Protein AF-A0A9E3WQW7-F1 (afdb_monomer)

Mean predicted aligned error: 2.73 Å

Solvent-accessible surface area (backbone atoms only — not comparable to full-atom values): 11765 Å² total; per-residue (Å²): 50,76,73,43,11,54,54,44,30,53,47,50,71,38,62,54,28,59,30,36,43,65,45,45,42,66,61,48,25,71,78,34,45,93,83,36,58,85,59,50,70,66,56,51,43,45,63,74,61,54,81,65,78,72,73,53,62,96,75,42,26,91,84,55,35,54,54,57,32,51,52,51,47,56,50,50,51,31,46,73,73,63,78,39,59,77,90,49,42,58,58,56,45,38,54,47,35,34,76,74,53,73,46,70,59,95,46,52,62,61,35,70,59,57,57,68,43,69,85,69,68,43,74,85,47,55,56,30,52,52,43,2,50,27,48,18,34,40,51,49,52,42,47,33,73,75,73,43,70,56,55,69,31,28,40,73,68,50,55,61,67,60,54,51,49,44,39,70,68,48,59,75,48,68,84,80,53,58,70,68,55,45,40,26,71,65,54,76,40,69,89,52,60,63,43,33,52,50,50,51,46,71,55,46,32,72,74,71,70,106

Foldseek 3Di:
DLVLLVVCLCVPVQVLDLLLCLACLVVVCVVCVVVRVPPDSLNSSLVSQPAAQDLQLVPHHLVCNVLVLVLLLVLLVCVVVVVDDPVCQQVSQQVSSCVRRVDGDPDCCSTVVVDCCVVVVVRPVSVVNVLSLQLNLLLVVLLCVVVPDPSVCSSVVNPPSVVVLCCVLPVVCPPVDDPQVSSCRSRVDGGDCVSSVCVCCVSVCVSPVD

Structure (mmCIF, N/CA/C/O backbone):
data_AF-A0A9E3WQW7-F1
#
_entry.id   AF-A0A9E3WQW7-F1
#
loop_
_atom_site.group_PDB
_atom_site.id
_atom_site.type_symbol
_atom_site.label_atom_id
_atom_site.label_alt_id
_atom_site.label_comp_id
_atom_site.label_asym_id
_atom_site.label_entity_id
_atom_site.label_seq_id
_atom_site.pdbx_PDB_ins_code
_atom_site.Cartn_x
_atom_site.Cartn_y
_atom_site.Cartn_z
_atom_site.occupancy
_atom_site.B_iso_or_equiv
_atom_site.auth_seq_id
_atom_site.auth_comp_id
_atom_site.auth_asym_id
_atom_site.auth_atom_id
_atom_site.pdbx_PDB_model_num
ATOM 1 N N . GLY A 1 1 ? 0.949 -10.514 -2.272 1.00 92.56 1 GLY A N 1
ATOM 2 C CA . GLY A 1 1 ? -0.510 -10.689 -2.274 1.00 92.56 1 GLY A CA 1
ATOM 3 C C . GLY A 1 1 ? -0.998 -10.859 -0.857 1.00 92.56 1 GLY A C 1
ATOM 4 O O . GLY A 1 1 ? -1.013 -9.878 -0.136 1.00 92.56 1 GLY A O 1
ATOM 5 N N . ILE A 1 2 ? -1.310 -12.084 -0.417 1.00 98.25 2 ILE A N 1
ATOM 6 C CA . ILE A 1 2 ? -1.850 -12.326 0.936 1.00 98.25 2 ILE A CA 1
ATOM 7 C C . ILE A 1 2 ? -0.950 -11.764 2.043 1.00 98.25 2 ILE A C 1
ATOM 9 O O . ILE A 1 2 ? -1.446 -11.066 2.915 1.00 98.25 2 ILE A O 1
ATOM 13 N N . HIS A 1 3 ? 0.365 -11.981 1.991 1.00 98.12 3 HIS A N 1
ATOM 14 C CA . HIS A 1 3 ? 1.261 -11.434 3.017 1.00 98.12 3 HIS A CA 1
ATOM 15 C C . HIS A 1 3 ? 1.254 -9.893 3.051 1.00 98.12 3 HIS A C 1
ATOM 17 O O . HIS A 1 3 ? 1.129 -9.301 4.118 1.00 98.12 3 HIS A O 1
ATOM 23 N N . GLU A 1 4 ? 1.316 -9.252 1.882 1.00 97.81 4 GLU A N 1
ATOM 24 C CA . GLU A 1 4 ? 1.226 -7.789 1.752 1.00 97.81 4 GLU A CA 1
ATOM 25 C C . GLU A 1 4 ? -0.138 -7.251 2.213 1.00 97.81 4 GLU A C 1
ATOM 27 O O . GLU A 1 4 ? -0.234 -6.166 2.768 1.00 97.81 4 GLU A O 1
ATOM 32 N N . SER A 1 5 ? -1.216 -8.019 2.043 1.00 98.50 5 SER A N 1
ATOM 33 C CA . SER A 1 5 ? -2.533 -7.590 2.524 1.00 98.50 5 SER A CA 1
ATOM 34 C C . SER A 1 5 ? -2.569 -7.392 4.036 1.00 98.50 5 SER A C 1
ATOM 36 O O . SER A 1 5 ? -3.299 -6.543 4.531 1.00 98.50 5 SER A O 1
ATOM 38 N N . GLN A 1 6 ? -1.758 -8.153 4.776 1.00 98.62 6 GLN A N 1
ATOM 39 C CA . GLN A 1 6 ? -1.688 -8.029 6.225 1.00 98.62 6 GLN A CA 1
ATOM 40 C C . GLN A 1 6 ? -0.903 -6.780 6.623 1.00 98.62 6 GLN A C 1
ATOM 42 O O . GLN A 1 6 ? -1.366 -6.045 7.488 1.00 98.62 6 GLN A O 1
ATOM 47 N N . SER A 1 7 ? 0.232 -6.494 5.971 1.00 97.94 7 SER A N 1
ATOM 48 C CA . SER A 1 7 ? 0.963 -5.245 6.222 1.00 97.94 7 SER A CA 1
ATOM 49 C C . SER A 1 7 ? 0.102 -4.030 5.882 1.00 97.94 7 SER A C 1
ATOM 51 O O . SER A 1 7 ? -0.059 -3.157 6.727 1.00 97.94 7 SER A O 1
ATOM 53 N N . ARG A 1 8 ? -0.540 -4.018 4.709 1.00 97.75 8 ARG A N 1
ATOM 54 C CA . ARG A 1 8 ? -1.390 -2.903 4.261 1.00 97.75 8 ARG A CA 1
ATOM 55 C C . ARG A 1 8 ? -2.648 -2.719 5.094 1.00 97.75 8 ARG A C 1
ATOM 57 O O . ARG A 1 8 ? -3.069 -1.589 5.305 1.00 97.75 8 ARG A O 1
ATOM 64 N N . MET A 1 9 ? -3.223 -3.794 5.626 1.00 98.44 9 MET A N 1
ATOM 65 C CA . MET A 1 9 ? -4.336 -3.681 6.565 1.00 98.44 9 MET A CA 1
ATOM 66 C C . MET A 1 9 ? -3.929 -2.922 7.830 1.00 98.44 9 MET A C 1
ATOM 68 O O . MET A 1 9 ? -4.590 -1.955 8.201 1.00 98.44 9 MET A O 1
ATOM 72 N N . TRP A 1 10 ? -2.833 -3.330 8.473 1.00 98.75 10 TRP A N 1
ATOM 73 C CA . TRP A 1 10 ? -2.383 -2.688 9.709 1.00 98.75 10 TRP A CA 1
ATOM 74 C C . TRP A 1 10 ? -1.808 -1.289 9.478 1.00 98.75 10 TRP A C 1
ATOM 76 O O . TRP A 1 10 ? -2.023 -0.410 10.305 1.00 98.75 10 TRP A O 1
ATOM 86 N N . GLU A 1 11 ? -1.120 -1.064 8.361 1.00 98.44 11 GLU A N 1
ATOM 87 C CA . GLU A 1 11 ? -0.582 0.250 8.005 1.00 98.44 11 GLU A CA 1
ATOM 88 C C . GLU A 1 11 ? -1.706 1.234 7.656 1.00 98.44 11 GLU A C 1
ATOM 90 O O . GLU A 1 11 ? -1.822 2.284 8.279 1.00 98.44 11 GLU A O 1
ATOM 95 N N . ASN A 1 12 ? -2.560 0.887 6.692 1.00 98.31 12 ASN A N 1
ATOM 96 C CA . ASN A 1 12 ? -3.441 1.853 6.037 1.00 98.31 12 ASN A CA 1
ATOM 97 C C . ASN A 1 12 ? -4.856 1.860 6.621 1.00 98.31 12 ASN A C 1
ATOM 99 O O . ASN A 1 12 ? -5.377 2.913 6.990 1.00 98.31 12 ASN A O 1
ATOM 103 N N . LEU A 1 13 ? -5.477 0.682 6.735 1.00 98.50 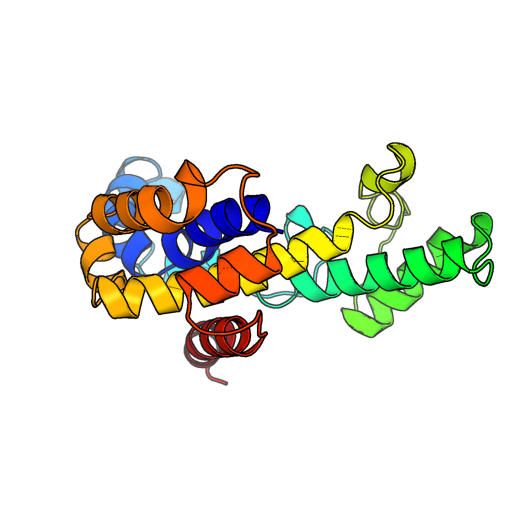13 LEU A N 1
ATOM 104 C CA . LEU A 1 13 ? -6.865 0.560 7.206 1.00 98.50 13 LEU A CA 1
ATOM 105 C C . LEU A 1 13 ? -6.969 0.795 8.718 1.00 98.50 13 LEU A C 1
ATOM 107 O O . LEU A 1 13 ? -7.970 1.324 9.196 1.00 98.50 13 LEU A O 1
ATOM 111 N N . VAL A 1 14 ? -5.916 0.434 9.461 1.00 98.75 14 VAL A N 1
ATOM 112 C CA . VAL A 1 14 ? -5.802 0.677 10.904 1.00 98.75 14 VAL A CA 1
ATOM 113 C C . VAL A 1 14 ? -4.953 1.921 11.178 1.00 98.75 14 VAL A C 1
ATOM 115 O O . VAL A 1 14 ? -5.506 2.935 11.598 1.00 98.75 14 VAL A O 1
ATOM 118 N N . GLY A 1 15 ? -3.642 1.883 10.918 1.00 98.50 15 GLY A N 1
ATOM 119 C CA . GLY A 1 15 ? -2.675 2.904 11.354 1.00 98.50 15 GLY A CA 1
ATOM 120 C C . GLY A 1 15 ? -2.857 4.304 10.756 1.00 98.50 15 GLY A C 1
ATOM 121 O O . GLY A 1 15 ? -2.482 5.295 11.381 1.00 98.50 15 GLY A O 1
ATOM 122 N N . ARG A 1 16 ? -3.480 4.413 9.579 1.00 98.38 16 ARG A N 1
ATOM 123 C CA . ARG A 1 16 ? -3.829 5.699 8.950 1.00 98.38 16 ARG A CA 1
ATOM 124 C C . ARG A 1 16 ? -5.310 6.067 9.093 1.00 98.38 16 ARG A C 1
ATOM 126 O O . ARG A 1 16 ? -5.780 6.979 8.412 1.00 98.38 16 ARG A O 1
ATOM 133 N N . SER A 1 17 ? -6.062 5.373 9.949 1.00 98.56 17 SER A N 1
ATOM 134 C CA . SER A 1 17 ? -7.446 5.740 10.272 1.00 98.56 17 SER A CA 1
ATOM 135 C C . SER A 1 17 ? -7.499 6.846 11.327 1.00 98.56 17 SER A C 1
ATOM 137 O O . SER A 1 17 ? -6.644 6.917 12.211 1.00 98.56 17 SER A O 1
ATOM 139 N N . SER A 1 18 ? -8.539 7.681 11.281 1.00 98.25 18 SER A N 1
ATOM 140 C CA . SER A 1 18 ? -8.775 8.692 12.321 1.00 98.25 18 SER A CA 1
ATOM 141 C C . SER A 1 18 ? -8.939 8.044 13.706 1.00 98.25 18 SER A C 1
ATOM 143 O O . SER A 1 18 ? -8.364 8.514 14.681 1.00 98.25 18 SER A O 1
ATOM 145 N N . ALA A 1 19 ? -9.605 6.884 13.783 1.00 98.56 19 ALA A N 1
ATOM 146 C CA . ALA A 1 19 ? -9.792 6.134 15.026 1.00 98.56 19 ALA A CA 1
ATOM 147 C C . ALA A 1 19 ? -8.475 5.694 15.692 1.00 98.56 19 ALA A C 1
ATOM 149 O O . ALA A 1 19 ? -8.347 5.758 16.912 1.00 98.56 19 ALA A O 1
ATOM 150 N N . PHE A 1 20 ? -7.476 5.280 14.908 1.00 98.81 20 PHE A N 1
ATOM 151 C CA . PHE A 1 20 ? -6.153 4.956 15.446 1.00 98.81 20 PHE A CA 1
ATOM 152 C C . PHE A 1 20 ? -5.497 6.183 16.085 1.00 98.81 20 PHE A C 1
ATOM 154 O O . PHE A 1 20 ? -5.004 6.113 17.213 1.00 98.81 20 PHE A O 1
ATOM 161 N N . TRP A 1 21 ? -5.538 7.326 15.398 1.00 98.50 21 TRP A N 1
ATOM 162 C CA . TRP A 1 21 ? -4.970 8.565 15.920 1.00 98.50 21 TRP A CA 1
ATOM 163 C C . TRP A 1 21 ? -5.777 9.138 17.080 1.00 98.50 21 TRP A C 1
ATOM 165 O O . TRP A 1 21 ? -5.182 9.690 17.993 1.00 98.50 21 TRP A O 1
ATOM 175 N N . GLN A 1 22 ? -7.090 8.925 17.145 1.00 98.50 22 GLN A N 1
ATOM 176 C CA . GLN A 1 22 ? -7.884 9.294 18.316 1.00 98.50 22 GLN A CA 1
ATOM 177 C C . GLN A 1 22 ? -7.354 8.626 19.594 1.00 98.50 22 GLN A C 1
ATOM 179 O O . GLN A 1 22 ? -7.296 9.266 20.644 1.00 98.50 22 GLN A O 1
ATOM 184 N N . PHE A 1 23 ? -6.936 7.360 19.503 1.00 98.56 23 PHE A N 1
ATOM 185 C CA . PHE A 1 23 ? -6.378 6.627 20.635 1.00 98.56 23 PHE A CA 1
ATOM 186 C C . PHE A 1 23 ? -4.908 6.984 20.913 1.00 98.56 23 PHE A C 1
ATOM 188 O O . PHE A 1 23 ? -4.531 7.196 22.065 1.00 98.56 23 PHE A O 1
ATOM 195 N N . PHE A 1 24 ? -4.066 7.064 19.876 1.00 98.50 24 PHE A N 1
ATOM 196 C CA . PHE A 1 24 ? -2.614 7.218 20.045 1.00 98.50 24 PHE A CA 1
ATOM 197 C C . PHE A 1 24 ? -2.105 8.664 20.062 1.00 98.50 24 PHE A C 1
ATOM 199 O O . PHE A 1 24 ? -0.989 8.892 20.536 1.00 98.50 24 PHE A O 1
ATOM 206 N N . LEU A 1 25 ? -2.881 9.648 19.595 1.00 98.12 25 LEU A N 1
ATOM 207 C CA . LEU A 1 25 ? -2.448 11.048 19.551 1.00 98.12 25 LEU A CA 1
ATOM 208 C C . LEU A 1 25 ? -2.033 11.592 20.926 1.00 98.12 25 LEU A C 1
ATOM 210 O O . LEU A 1 25 ? -0.966 12.200 20.981 1.00 98.12 25 LEU A O 1
ATOM 214 N N . PRO A 1 26 ? -2.752 11.339 22.042 1.00 97.56 26 PRO A N 1
ATOM 215 C CA . PRO A 1 26 ? -2.315 11.817 23.355 1.00 97.56 26 PRO A CA 1
ATOM 216 C C . PRO A 1 26 ? -0.913 11.317 23.739 1.00 97.56 26 PRO A C 1
ATOM 218 O O . PRO A 1 26 ? -0.075 12.097 24.187 1.00 97.56 26 PRO A O 1
ATOM 221 N N . ALA A 1 27 ? -0.622 10.035 23.493 1.00 97.69 27 ALA A N 1
ATOM 222 C CA . ALA A 1 27 ? 0.697 9.459 23.756 1.00 97.69 27 ALA A CA 1
ATOM 223 C C . ALA A 1 27 ? 1.765 10.016 22.797 1.00 97.69 27 ALA A C 1
ATOM 225 O O . ALA A 1 27 ? 2.886 10.319 23.207 1.00 97.69 27 ALA A O 1
ATOM 226 N N . ALA A 1 28 ? 1.426 10.206 21.519 1.00 97.44 28 ALA A N 1
ATOM 227 C CA . ALA A 1 28 ? 2.331 10.817 20.549 1.00 97.44 28 ALA A CA 1
ATOM 228 C C . ALA A 1 28 ? 2.674 12.270 20.926 1.00 97.44 28 ALA A C 1
ATOM 230 O O . ALA A 1 28 ? 3.831 12.675 20.825 1.00 97.44 28 ALA A O 1
ATOM 231 N N . GLN A 1 29 ? 1.705 13.042 21.419 1.00 97.38 29 GLN A N 1
ATOM 232 C CA . GLN A 1 29 ? 1.915 14.407 21.906 1.00 97.38 29 GLN A CA 1
ATOM 233 C C . GLN A 1 29 ? 2.816 14.454 23.142 1.00 97.38 29 GLN A C 1
ATOM 235 O O . GLN A 1 29 ? 3.651 15.353 23.240 1.00 97.38 29 GLN A O 1
ATOM 240 N N . GLU A 1 30 ? 2.704 13.481 24.051 1.00 97.25 30 GLU A N 1
ATOM 241 C CA . GLU A 1 30 ? 3.584 13.376 25.220 1.00 97.25 30 GLU A CA 1
ATOM 242 C C . GLU A 1 30 ? 5.051 13.171 24.815 1.00 97.25 30 GLU A C 1
ATOM 244 O O . GLU A 1 30 ? 5.943 13.821 25.364 1.00 97.25 30 GLU A O 1
ATOM 249 N N . HIS A 1 31 ? 5.301 12.316 23.819 1.00 97.50 31 HIS A N 1
ATOM 250 C CA . HIS A 1 31 ? 6.653 11.991 23.360 1.00 97.50 31 HIS A CA 1
ATOM 251 C C . HIS A 1 31 ? 7.239 12.997 22.361 1.00 97.50 31 HIS A C 1
ATOM 253 O O . HIS A 1 31 ? 8.456 13.179 22.318 1.00 97.50 31 HIS A O 1
ATOM 259 N N . PHE A 1 32 ? 6.397 13.668 21.575 1.00 96.88 32 PHE A N 1
ATOM 260 C CA . PHE A 1 32 ? 6.810 14.564 20.493 1.00 96.88 32 PHE A CA 1
ATOM 261 C C . PHE A 1 32 ? 6.226 15.969 20.659 1.00 96.88 32 PHE A C 1
ATOM 263 O O . PHE A 1 32 ? 5.721 16.560 19.707 1.00 96.88 32 PHE A O 1
ATOM 270 N N . GLN A 1 33 ? 6.326 16.532 21.866 1.00 94.94 33 GLN A N 1
ATOM 271 C CA . GLN A 1 33 ? 5.724 17.823 22.230 1.00 94.94 33 GLN A CA 1
ATOM 272 C C . GLN A 1 33 ? 6.047 18.954 21.243 1.00 94.94 33 GLN A C 1
ATOM 274 O O . GLN A 1 33 ? 5.162 19.720 20.875 1.00 94.94 33 GLN A O 1
ATOM 279 N N . THR A 1 34 ? 7.295 19.044 20.770 1.00 95.56 34 THR A N 1
ATOM 280 C CA . THR A 1 34 ? 7.710 20.081 19.810 1.00 95.56 34 THR A CA 1
ATOM 281 C C . THR A 1 34 ? 7.031 19.938 18.449 1.00 95.56 34 THR A C 1
ATOM 283 O O . THR A 1 34 ? 6.734 20.947 17.821 1.00 95.56 34 THR A O 1
ATOM 286 N N . ALA A 1 35 ? 6.796 18.708 17.989 1.00 93.62 35 ALA A N 1
ATOM 287 C CA . ALA A 1 35 ? 6.231 18.447 16.667 1.00 93.62 35 ALA A CA 1
ATOM 288 C C . ALA A 1 35 ? 4.695 18.372 16.683 1.00 93.62 35 ALA A C 1
ATOM 290 O O . ALA A 1 35 ? 4.059 18.822 15.738 1.00 93.62 35 ALA A O 1
ATOM 291 N N . LEU A 1 36 ? 4.101 17.813 17.746 1.00 95.62 36 LEU A N 1
ATOM 292 C CA . LEU A 1 36 ? 2.679 17.453 17.800 1.00 95.62 36 LEU A CA 1
ATOM 293 C C . LEU A 1 36 ? 1.887 18.154 18.910 1.00 95.62 36 LEU A C 1
ATOM 295 O O . LEU A 1 36 ? 0.663 18.059 18.918 1.00 95.62 36 LEU A O 1
ATOM 299 N N . GLY A 1 37 ? 2.534 18.863 19.841 1.00 92.06 37 GLY A N 1
ATOM 300 C CA . GLY A 1 37 ? 1.884 19.375 21.057 1.00 92.06 37 GLY A CA 1
ATOM 301 C C . GLY A 1 37 ? 0.716 20.344 20.823 1.00 92.06 37 GLY A C 1
ATOM 302 O O . GLY A 1 37 ? -0.118 20.505 21.708 1.00 92.06 37 GLY A O 1
ATOM 303 N N . GLY A 1 38 ? 0.641 20.970 19.644 1.00 93.94 38 GLY A N 1
ATOM 304 C CA . GLY A 1 38 ? -0.487 21.810 19.222 1.00 93.94 38 GLY A CA 1
ATOM 305 C C . GLY A 1 38 ? -1.332 21.231 18.084 1.00 93.94 38 GLY A C 1
ATOM 306 O O . GLY A 1 38 ? -2.271 21.894 17.659 1.00 93.94 38 GLY A O 1
ATOM 307 N N . ALA A 1 39 ? -0.998 20.044 17.569 1.00 97.00 39 ALA A N 1
ATOM 308 C CA . ALA A 1 39 ? -1.697 19.443 16.438 1.00 97.00 39 ALA A CA 1
ATOM 309 C C . ALA A 1 39 ? -3.040 18.852 16.886 1.00 97.00 39 ALA A C 1
ATOM 311 O O . ALA A 1 39 ? -3.104 18.112 17.873 1.00 97.00 39 ALA A O 1
ATOM 312 N N . SER A 1 40 ? -4.110 19.171 16.162 1.00 97.69 40 SER A N 1
ATOM 313 C CA . SER A 1 40 ? -5.413 18.537 16.356 1.00 97.69 40 SER A CA 1
ATOM 314 C C . SER A 1 40 ? -5.445 17.130 15.743 1.00 97.69 40 SER A C 1
ATOM 316 O O . SER A 1 40 ? -4.556 16.739 14.983 1.00 97.69 40 SER A O 1
ATOM 318 N N . LEU A 1 41 ? -6.488 16.357 16.063 1.00 97.81 41 LEU A N 1
ATOM 319 C CA . LEU A 1 41 ? -6.716 15.059 15.424 1.00 97.81 41 LEU A CA 1
ATOM 320 C C . LEU A 1 41 ? -6.864 15.199 13.905 1.00 97.81 41 LEU A C 1
ATOM 322 O O . LEU A 1 41 ? -6.298 14.391 13.173 1.00 97.81 41 LEU A O 1
ATOM 326 N N . ASP A 1 42 ? -7.572 16.230 13.446 1.00 97.62 42 ASP A N 1
ATOM 327 C CA . ASP A 1 42 ? -7.798 16.474 12.022 1.00 97.62 42 ASP A CA 1
ATOM 328 C C . ASP A 1 42 ? -6.492 16.841 11.305 1.00 97.62 42 ASP A C 1
ATOM 330 O O . ASP A 1 42 ? -6.238 16.322 10.220 1.00 97.62 42 ASP A O 1
ATOM 334 N N . ASP A 1 43 ? -5.619 17.643 11.934 1.00 97.38 43 ASP A N 1
ATOM 335 C CA . ASP A 1 43 ? -4.304 17.992 11.371 1.00 97.38 43 ASP A CA 1
ATOM 336 C C . ASP A 1 43 ? -3.449 16.741 11.144 1.00 97.38 43 ASP A C 1
ATOM 338 O O . ASP A 1 43 ? -2.871 16.549 10.073 1.00 97.38 43 ASP A O 1
ATOM 342 N N . VAL A 1 44 ? -3.378 15.865 12.151 1.00 97.88 44 VAL A N 1
ATOM 343 C CA . VAL A 1 44 ? -2.589 14.631 12.066 1.00 97.88 44 VAL A CA 1
ATOM 344 C C . VAL A 1 44 ? -3.221 13.655 11.081 1.00 97.88 44 VAL A C 1
ATOM 346 O O . VAL A 1 44 ? -2.511 13.079 10.258 1.00 97.88 44 VAL A O 1
ATOM 349 N N . TYR A 1 45 ? -4.544 13.488 11.127 1.00 98.00 45 TYR A N 1
ATOM 350 C CA . TYR A 1 45 ? -5.265 12.603 10.219 1.00 98.00 45 TYR A CA 1
ATOM 351 C C . TYR A 1 45 ? -5.114 13.032 8.757 1.00 98.00 45 TYR A C 1
ATOM 353 O O . TYR A 1 45 ? -4.919 12.168 7.903 1.00 98.00 45 TYR A O 1
ATOM 361 N N . PHE A 1 46 ? -5.149 14.335 8.467 1.00 97.81 46 PHE A N 1
ATOM 362 C CA . PHE A 1 46 ? -4.866 14.848 7.131 1.00 97.81 46 PHE A CA 1
ATOM 363 C C . PHE A 1 46 ? -3.407 14.594 6.745 1.00 97.81 46 PHE A C 1
ATOM 365 O O . PHE A 1 46 ? -3.149 13.991 5.709 1.00 97.81 46 PHE A O 1
ATOM 372 N N . ALA A 1 47 ? -2.448 14.964 7.600 1.00 97.06 47 ALA A N 1
ATOM 373 C CA . ALA A 1 47 ? -1.022 14.863 7.289 1.00 97.06 47 ALA A CA 1
ATOM 374 C C . ALA A 1 47 ? -0.553 13.429 6.979 1.00 97.06 47 ALA A C 1
ATOM 376 O O . ALA A 1 47 ? 0.262 13.224 6.083 1.00 97.06 47 ALA A O 1
ATOM 377 N N . VAL A 1 48 ? -1.069 12.414 7.683 1.00 97.31 48 VAL A N 1
ATOM 378 C CA . VAL A 1 48 ? -0.703 11.002 7.426 1.00 97.31 48 VAL A CA 1
ATOM 379 C C . VAL A 1 48 ? -1.390 10.401 6.193 1.00 97.31 48 VAL A C 1
ATOM 381 O O . VAL A 1 48 ? -1.070 9.276 5.790 1.00 97.31 48 VAL A O 1
ATOM 384 N N . ASN A 1 49 ? -2.339 11.135 5.613 1.00 98.19 49 ASN A N 1
ATOM 385 C CA . ASN A 1 49 ? -3.135 10.755 4.451 1.00 98.19 49 ASN A CA 1
ATOM 386 C C . ASN A 1 49 ? -2.994 11.747 3.297 1.00 98.19 49 ASN A C 1
ATOM 388 O O . ASN A 1 49 ? -3.854 11.767 2.418 1.00 98.19 49 ASN A O 1
ATOM 392 N N . ASP A 1 50 ? -1.924 12.544 3.306 1.00 97.56 50 ASP A N 1
ATOM 393 C CA . ASP A 1 50 ? -1.642 13.459 2.216 1.00 97.56 50 ASP A CA 1
ATOM 394 C C . ASP A 1 50 ? -1.403 12.692 0.906 1.00 97.56 50 ASP A C 1
ATOM 396 O O . ASP A 1 50 ? -0.792 11.619 0.894 1.00 97.56 50 ASP A O 1
ATOM 400 N N . VAL A 1 51 ? -1.915 13.241 -0.191 1.00 97.81 51 VAL A N 1
ATOM 401 C CA . VAL A 1 51 ? -1.928 12.653 -1.527 1.00 97.81 51 VAL A CA 1
ATOM 402 C C . VAL A 1 51 ? -1.225 13.604 -2.473 1.00 97.81 51 VAL A C 1
ATOM 404 O O . VAL A 1 51 ? -1.702 14.706 -2.751 1.00 97.81 51 VAL A O 1
ATOM 407 N N . GLN A 1 52 ? -0.112 13.140 -3.027 1.00 97.19 52 GLN A N 1
ATOM 408 C CA . GLN A 1 52 ? 0.658 13.896 -3.997 1.00 97.19 52 GLN A CA 1
ATOM 409 C C . GLN A 1 52 ? 1.377 12.932 -4.944 1.00 97.19 52 GLN A C 1
ATOM 411 O O . GLN A 1 52 ? 2.068 12.019 -4.484 1.00 97.19 52 GLN A O 1
ATOM 416 N N . PRO A 1 53 ? 1.325 13.164 -6.269 1.00 97.62 53 PRO A N 1
ATOM 417 C CA . PRO A 1 53 ? 2.191 12.446 -7.189 1.00 97.62 53 PRO A CA 1
ATOM 418 C C . PRO A 1 53 ? 3.664 12.591 -6.787 1.00 97.62 53 PRO A C 1
ATOM 420 O O . PRO A 1 53 ? 4.175 13.696 -6.576 1.00 97.62 53 PRO A O 1
ATOM 423 N N . SER A 1 54 ? 4.349 11.459 -6.671 1.00 97.69 54 SER A N 1
ATOM 424 C CA . SER A 1 54 ? 5.734 11.386 -6.210 1.00 97.69 54 SER A CA 1
ATOM 425 C C . SER A 1 54 ? 6.538 10.389 -7.046 1.00 97.69 54 SER A C 1
ATOM 427 O O . SER A 1 54 ? 5.999 9.661 -7.879 1.00 97.69 54 SER A O 1
ATOM 429 N N . LEU A 1 55 ? 7.863 10.386 -6.882 1.00 97.56 55 LEU A N 1
ATOM 430 C CA . LEU A 1 55 ? 8.751 9.485 -7.628 1.00 97.56 55 LEU A CA 1
ATOM 431 C C . LEU A 1 55 ? 8.905 8.129 -6.929 1.00 97.56 55 LEU A C 1
ATOM 433 O O . LEU A 1 55 ? 8.932 7.080 -7.592 1.00 97.56 55 LEU A O 1
ATOM 437 N N . ILE A 1 56 ? 8.996 8.155 -5.597 1.00 97.31 56 ILE A N 1
ATOM 438 C CA . ILE A 1 56 ? 9.443 7.031 -4.778 1.00 97.31 56 ILE A CA 1
ATOM 439 C C . ILE A 1 56 ? 8.260 6.161 -4.357 1.00 97.31 56 ILE A C 1
ATOM 441 O O . ILE A 1 56 ? 7.468 6.515 -3.491 1.00 97.31 56 ILE A O 1
ATOM 445 N N . ARG A 1 57 ? 8.164 4.966 -4.943 1.00 97.62 57 ARG A N 1
ATOM 446 C CA . ARG A 1 57 ? 7.050 4.030 -4.732 1.00 97.62 57 ARG A CA 1
ATOM 447 C C . ARG A 1 57 ? 6.857 3.660 -3.263 1.00 97.62 57 ARG A C 1
ATOM 449 O O . ARG A 1 57 ? 5.726 3.493 -2.827 1.00 97.62 57 ARG A O 1
ATOM 456 N N . VAL A 1 58 ? 7.942 3.451 -2.516 1.00 94.12 58 VAL A N 1
ATOM 457 C CA . VAL A 1 58 ? 7.857 3.041 -1.101 1.00 94.12 58 VAL A CA 1
ATOM 458 C C . VAL A 1 58 ? 7.356 4.161 -0.184 1.00 94.12 58 VAL A C 1
ATOM 460 O O . VAL A 1 58 ? 6.916 3.864 0.921 1.00 94.12 58 VAL A O 1
ATOM 463 N N . GLU A 1 59 ? 7.373 5.405 -0.662 1.00 93.38 59 GLU A N 1
ATOM 464 C CA . GLU A 1 59 ? 6.908 6.606 0.043 1.00 93.38 59 GLU A CA 1
ATOM 465 C C . GLU A 1 59 ? 5.559 7.117 -0.493 1.00 93.38 59 GLU A C 1
ATOM 467 O O . GLU A 1 59 ? 4.987 8.040 0.079 1.00 93.38 59 GLU A O 1
ATOM 472 N N . ALA A 1 60 ? 5.042 6.523 -1.575 1.00 96.56 60 ALA A N 1
ATOM 473 C CA . ALA A 1 60 ? 3.813 6.958 -2.224 1.00 96.56 60 ALA A CA 1
ATOM 474 C C . ALA A 1 60 ? 2.571 6.758 -1.339 1.00 96.56 60 ALA A C 1
ATOM 476 O O . ALA A 1 60 ? 2.471 5.796 -0.569 1.00 96.56 60 ALA A O 1
ATOM 477 N N . ASP A 1 61 ? 1.602 7.657 -1.501 1.00 97.75 61 ASP A N 1
ATOM 478 C CA . ASP A 1 61 ? 0.328 7.649 -0.788 1.00 97.75 61 ASP A CA 1
ATOM 479 C C . ASP A 1 61 ? -0.629 6.543 -1.274 1.00 97.75 61 ASP A C 1
ATOM 481 O O . ASP A 1 61 ? -0.433 5.921 -2.321 1.00 97.75 61 ASP A O 1
ATOM 485 N N . GLU A 1 62 ? -1.705 6.292 -0.519 1.00 96.94 62 GLU A N 1
ATOM 486 C CA . GLU A 1 62 ? -2.667 5.223 -0.827 1.00 96.94 62 GLU A CA 1
ATOM 487 C C . GLU A 1 62 ? -3.353 5.365 -2.199 1.00 96.94 62 GLU A C 1
ATOM 489 O O . GLU A 1 62 ? -3.727 4.348 -2.795 1.00 96.94 62 GLU A O 1
ATOM 494 N N . ALA A 1 63 ? -3.521 6.589 -2.708 1.00 96.56 63 ALA A N 1
ATOM 495 C CA . ALA A 1 63 ? -4.199 6.847 -3.974 1.00 96.56 63 ALA A CA 1
ATOM 496 C C . ALA A 1 63 ? -3.265 6.635 -5.173 1.00 96.56 63 ALA A C 1
ATOM 498 O O . ALA A 1 63 ? -3.677 6.056 -6.183 1.00 96.56 63 ALA A O 1
ATOM 499 N N . THR A 1 64 ? -2.005 7.060 -5.064 1.00 97.94 64 THR A N 1
ATOM 500 C CA . THR A 1 64 ? -1.036 7.010 -6.169 1.00 97.94 64 THR A CA 1
ATOM 501 C C . THR A 1 64 ? -0.222 5.716 -6.201 1.00 97.94 64 THR A C 1
ATOM 503 O O . THR A 1 64 ? 0.209 5.297 -7.278 1.00 97.94 64 THR 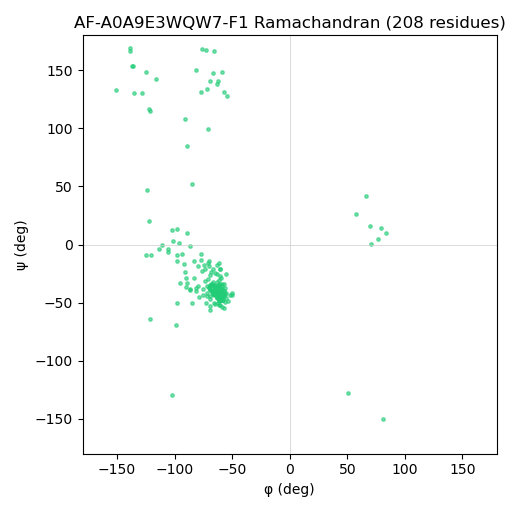A O 1
ATOM 506 N N . TYR A 1 65 ? -0.075 5.003 -5.075 1.00 98.31 65 TYR A N 1
ATOM 507 C CA . TYR A 1 65 ? 0.782 3.814 -4.948 1.00 98.31 65 TYR A CA 1
ATOM 508 C C . TYR A 1 65 ? 0.562 2.756 -6.041 1.00 98.31 65 TYR A C 1
ATOM 510 O O . TYR A 1 65 ? 1.516 2.205 -6.596 1.00 98.31 65 TYR A O 1
ATOM 518 N N . ASN A 1 66 ? -0.694 2.455 -6.388 1.00 97.75 66 ASN A N 1
ATOM 519 C CA . ASN A 1 66 ? -0.992 1.422 -7.386 1.00 97.75 66 ASN A CA 1
ATOM 520 C C . ASN A 1 66 ? -0.556 1.823 -8.808 1.00 97.75 66 ASN A C 1
ATOM 522 O O . ASN A 1 66 ? -0.257 0.938 -9.609 1.00 97.75 66 ASN A O 1
ATOM 526 N N . LEU A 1 67 ? -0.429 3.120 -9.112 1.00 98.25 67 LEU A N 1
ATOM 527 C CA . LEU A 1 67 ? 0.101 3.596 -10.395 1.00 98.25 67 LEU A CA 1
ATOM 528 C C . LEU A 1 67 ? 1.583 3.233 -10.543 1.00 98.25 67 LEU A C 1
ATOM 530 O O . LEU A 1 67 ? 1.994 2.736 -11.589 1.00 98.25 67 LEU A O 1
ATOM 534 N N . HIS A 1 68 ? 2.371 3.354 -9.471 1.00 98.56 68 HIS A N 1
ATOM 535 C CA . HIS A 1 68 ? 3.772 2.919 -9.469 1.00 98.56 68 HIS A CA 1
ATOM 536 C C . HIS A 1 68 ? 3.927 1.425 -9.787 1.00 98.56 68 HIS A C 1
ATOM 538 O O . HIS A 1 68 ? 4.906 1.023 -10.424 1.00 98.56 68 HIS A O 1
ATOM 544 N N . ILE A 1 69 ? 2.978 0.601 -9.329 1.00 98.50 69 ILE A N 1
ATOM 545 C CA . ILE A 1 69 ? 2.953 -0.840 -9.600 1.00 98.50 69 ILE A CA 1
ATOM 546 C C . ILE A 1 69 ? 2.581 -1.120 -11.053 1.00 98.50 69 ILE A C 1
ATOM 548 O O . ILE A 1 69 ? 3.254 -1.930 -11.690 1.00 98.50 69 ILE A O 1
ATOM 552 N N . ILE A 1 70 ? 1.563 -0.437 -11.585 1.00 98.31 70 ILE A N 1
ATOM 553 C CA . ILE A 1 70 ? 1.133 -0.579 -12.983 1.00 98.31 70 ILE A CA 1
ATOM 554 C C . ILE A 1 70 ? 2.281 -0.242 -13.935 1.00 98.31 70 ILE A C 1
ATOM 556 O O . ILE A 1 70 ? 2.587 -1.046 -14.812 1.00 98.31 70 ILE A O 1
ATOM 560 N N . ILE A 1 71 ? 2.987 0.870 -13.705 1.00 98.62 71 ILE A N 1
ATOM 561 C CA . ILE A 1 71 ? 4.139 1.276 -14.526 1.00 98.62 71 ILE A CA 1
ATOM 562 C C . ILE A 1 71 ? 5.175 0.148 -14.614 1.00 98.62 71 ILE A C 1
ATOM 564 O O . ILE A 1 71 ? 5.624 -0.210 -15.702 1.00 98.62 71 ILE A O 1
ATOM 568 N N . ARG A 1 72 ? 5.539 -0.442 -13.470 1.00 98.75 72 ARG A N 1
ATOM 569 C CA . ARG A 1 72 ? 6.528 -1.528 -13.412 1.00 98.75 72 ARG A CA 1
ATOM 570 C C . ARG A 1 72 ? 6.015 -2.790 -14.088 1.00 98.75 72 ARG A C 1
ATOM 572 O O . ARG A 1 72 ? 6.764 -3.410 -14.830 1.00 98.75 72 ARG A O 1
ATOM 579 N N . PHE A 1 73 ? 4.755 -3.149 -13.862 1.00 98.44 73 PHE A N 1
ATOM 580 C CA . PHE A 1 73 ? 4.143 -4.318 -14.486 1.00 98.44 73 PHE A CA 1
ATOM 581 C C . PHE A 1 73 ? 4.137 -4.211 -16.016 1.00 98.44 73 PHE A C 1
ATOM 583 O O . PHE A 1 73 ? 4.549 -5.147 -16.694 1.00 98.44 73 PHE A O 1
ATOM 590 N N . GLU A 1 74 ? 3.754 -3.060 -16.566 1.00 98.50 74 GLU A N 1
ATOM 591 C CA . GLU A 1 74 ? 3.760 -2.839 -18.015 1.00 98.50 74 GLU A CA 1
ATOM 592 C C . GLU A 1 74 ? 5.177 -2.879 -18.603 1.00 98.50 74 GLU A C 1
ATOM 594 O O . GLU A 1 74 ? 5.383 -3.427 -19.686 1.00 98.50 74 GLU A O 1
ATOM 599 N N . LEU A 1 75 ? 6.168 -2.326 -17.892 1.00 98.56 75 LEU A N 1
ATOM 600 C CA . LEU A 1 75 ? 7.574 -2.414 -18.300 1.00 98.56 75 LEU A CA 1
ATOM 601 C C . LEU A 1 75 ? 8.087 -3.858 -18.252 1.00 98.56 75 LEU A C 1
ATOM 603 O O . LEU A 1 75 ? 8.761 -4.287 -19.183 1.00 98.56 75 LEU A O 1
ATOM 607 N N . GLU A 1 76 ? 7.738 -4.630 -17.219 1.00 98.56 76 GLU A N 1
ATOM 608 C CA . GLU A 1 76 ? 8.070 -6.057 -17.144 1.00 98.56 76 GLU A CA 1
ATOM 609 C C . GLU A 1 76 ? 7.478 -6.835 -18.319 1.00 98.56 76 GLU A C 1
ATOM 611 O O . GLU A 1 76 ? 8.182 -7.636 -18.934 1.00 98.56 76 GLU A O 1
ATOM 616 N N . GLN A 1 77 ? 6.212 -6.582 -18.667 1.00 98.44 77 GLN A N 1
ATOM 617 C CA . GLN A 1 77 ? 5.574 -7.224 -19.816 1.00 98.44 77 GLN A CA 1
ATOM 618 C C . GLN A 1 77 ? 6.313 -6.909 -21.120 1.00 98.44 77 GLN A C 1
ATOM 620 O O . GLN A 1 77 ? 6.606 -7.834 -21.876 1.00 98.44 77 GLN A O 1
ATOM 625 N N . ALA A 1 78 ? 6.666 -5.643 -21.358 1.00 98.38 78 ALA A N 1
ATOM 626 C CA . ALA A 1 78 ? 7.387 -5.234 -22.563 1.00 98.38 78 ALA A CA 1
ATOM 627 C C . ALA A 1 78 ? 8.804 -5.834 -22.636 1.00 98.38 78 ALA A C 1
ATOM 629 O O . ALA A 1 78 ? 9.229 -6.296 -23.695 1.00 98.38 78 ALA A O 1
ATOM 630 N N . LEU A 1 79 ? 9.523 -5.887 -21.507 1.00 98.12 79 LEU A N 1
ATOM 631 C CA . LEU A 1 79 ? 10.845 -6.521 -21.422 1.00 98.12 79 LEU A CA 1
ATOM 632 C C . LEU A 1 79 ? 10.770 -8.025 -21.722 1.00 98.12 79 LEU A C 1
ATOM 634 O O . LEU A 1 79 ? 11.584 -8.545 -22.481 1.00 98.12 79 LEU A O 1
ATOM 638 N N . ILE A 1 80 ? 9.791 -8.728 -21.144 1.00 97.69 80 ILE A N 1
ATOM 639 C CA . ILE A 1 80 ? 9.622 -10.180 -21.312 1.00 97.69 80 ILE A CA 1
ATOM 640 C C . ILE A 1 80 ? 9.155 -10.529 -22.730 1.00 97.69 80 ILE A C 1
ATOM 642 O O . ILE A 1 80 ? 9.597 -11.534 -23.287 1.00 97.69 80 ILE A O 1
ATOM 646 N N . ALA A 1 81 ? 8.280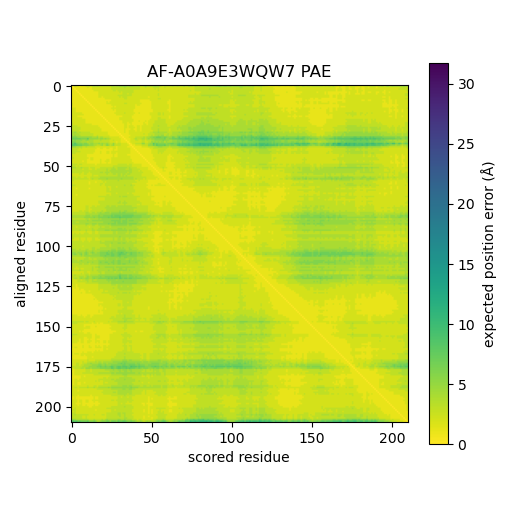 -9.711 -23.320 1.00 98.00 81 ALA A N 1
ATOM 647 C CA . ALA A 1 81 ? 7.810 -9.889 -24.692 1.00 98.00 81 ALA A CA 1
ATOM 648 C C . ALA A 1 81 ? 8.901 -9.607 -25.743 1.00 98.00 81 ALA A C 1
ATOM 650 O O . ALA A 1 81 ? 8.791 -10.069 -26.876 1.00 98.00 81 ALA A O 1
ATOM 651 N N . GLY A 1 82 ? 9.967 -8.891 -25.364 1.00 97.69 82 GLY A N 1
ATOM 652 C CA . GLY A 1 82 ? 11.020 -8.442 -26.276 1.00 97.69 82 GLY A CA 1
ATOM 653 C C . GLY A 1 82 ? 10.682 -7.147 -27.022 1.00 97.69 82 GLY A C 1
ATOM 654 O O . GLY A 1 82 ? 11.422 -6.763 -27.924 1.00 97.69 82 GLY A O 1
ATOM 655 N N . ASP A 1 83 ? 9.601 -6.469 -26.630 1.00 98.25 83 ASP A N 1
ATOM 656 C CA . ASP A 1 83 ? 9.144 -5.206 -27.221 1.00 98.25 83 ASP A CA 1
ATOM 657 C C . ASP A 1 83 ? 9.943 -3.994 -26.708 1.00 98.25 83 ASP A C 1
ATOM 659 O O . ASP A 1 83 ? 9.937 -2.935 -27.335 1.00 98.25 83 ASP A O 1
ATOM 663 N N . LEU A 1 84 ? 10.644 -4.139 -25.575 1.00 98.44 84 LEU A N 1
ATOM 664 C CA . LEU A 1 84 ? 11.492 -3.105 -24.981 1.00 98.44 84 LEU A CA 1
ATOM 665 C C . LEU A 1 84 ? 12.943 -3.596 -24.841 1.00 98.44 84 LEU A C 1
ATOM 667 O O . LEU A 1 84 ? 13.211 -4.492 -24.034 1.00 98.44 84 LEU A O 1
ATOM 671 N N . PRO A 1 85 ? 13.911 -2.998 -25.559 1.00 98.31 85 PRO A N 1
ATOM 672 C CA . PRO A 1 85 ? 15.325 -3.224 -25.292 1.00 98.31 85 PRO A CA 1
ATOM 673 C C . PRO A 1 85 ? 15.706 -2.737 -23.889 1.00 98.31 85 PRO A C 1
ATOM 675 O O . PRO A 1 85 ? 15.334 -1.643 -23.473 1.00 98.31 85 PRO A O 1
ATOM 678 N N . VAL A 1 86 ? 16.522 -3.511 -23.166 1.00 97.62 86 VAL A N 1
ATOM 67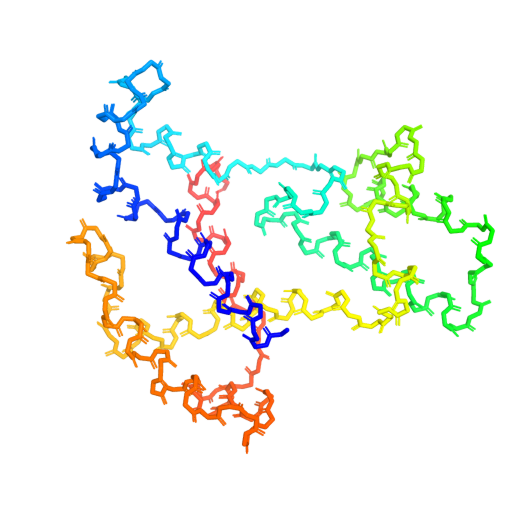9 C CA . VAL A 1 86 ? 16.965 -3.156 -21.799 1.00 97.62 86 VAL A CA 1
ATOM 680 C C . VAL A 1 86 ? 17.663 -1.790 -21.751 1.00 97.62 86 VAL A C 1
ATOM 682 O O . VAL A 1 86 ? 17.514 -1.060 -20.776 1.00 97.62 86 VAL A O 1
ATOM 685 N N . ALA A 1 87 ? 18.396 -1.425 -22.807 1.00 98.12 87 ALA A N 1
ATOM 686 C CA . ALA A 1 87 ? 19.074 -0.132 -22.906 1.00 98.12 87 ALA A CA 1
ATOM 687 C C . ALA A 1 87 ? 18.104 1.066 -22.920 1.00 98.12 87 ALA A C 1
ATOM 689 O O . ALA A 1 87 ? 18.483 2.151 -22.485 1.00 98.12 87 ALA A O 1
ATOM 690 N N . ASP A 1 88 ? 16.859 0.856 -23.356 1.00 98.50 88 ASP A N 1
ATOM 691 C CA . ASP A 1 88 ? 15.843 1.904 -23.493 1.00 98.50 88 ASP A CA 1
ATOM 692 C C . ASP A 1 88 ? 14.948 2.023 -22.247 1.00 98.50 88 ASP A C 1
ATOM 694 O O . ASP A 1 88 ? 14.174 2.974 -22.112 1.00 98.50 88 ASP A O 1
ATOM 698 N N . LEU A 1 89 ? 15.081 1.094 -21.292 1.00 98.50 89 LEU A N 1
ATOM 699 C CA . LEU A 1 89 ? 14.296 1.053 -20.057 1.00 98.50 89 LEU A CA 1
ATOM 700 C C . LEU A 1 89 ? 14.301 2.378 -19.268 1.00 98.50 89 LEU A C 1
ATOM 702 O O . LEU A 1 89 ? 13.222 2.791 -18.838 1.00 98.50 89 LEU A O 1
ATOM 706 N N . PRO A 1 90 ? 15.431 3.097 -19.090 1.00 98.38 90 PRO A N 1
ATOM 707 C CA . PRO A 1 90 ? 15.411 4.385 -18.394 1.00 98.38 90 PRO A CA 1
ATOM 708 C C . PRO A 1 90 ? 14.552 5.450 -19.093 1.00 98.38 90 PRO A C 1
ATOM 710 O O . PRO A 1 90 ? 13.916 6.267 -18.427 1.00 98.38 90 PRO A O 1
ATOM 713 N N . GLY A 1 91 ? 14.516 5.444 -20.430 1.00 98.44 91 GLY A N 1
ATOM 714 C CA . GLY A 1 91 ? 13.670 6.341 -21.221 1.00 98.44 91 GLY A CA 1
ATOM 715 C C . GLY A 1 91 ? 12.192 5.993 -21.072 1.00 98.44 91 GLY A C 1
ATOM 716 O O . GLY A 1 91 ? 11.407 6.833 -20.636 1.00 98.44 91 GLY A O 1
ATOM 717 N N . ALA A 1 92 ? 11.844 4.727 -21.316 1.00 98.50 92 ALA A N 1
ATOM 718 C CA . ALA A 1 92 ? 10.475 4.226 -21.187 1.00 98.50 92 ALA A CA 1
ATOM 719 C C . ALA A 1 92 ? 9.907 4.410 -19.767 1.00 98.50 92 ALA A C 1
ATOM 721 O O . ALA A 1 92 ? 8.718 4.680 -19.591 1.00 98.50 92 ALA A O 1
ATOM 722 N N . TRP A 1 93 ? 10.755 4.300 -18.739 1.00 98.62 93 TRP A N 1
ATOM 723 C CA . TRP A 1 93 ? 10.381 4.592 -17.356 1.00 98.62 93 TRP A CA 1
ATOM 724 C C . TRP A 1 93 ? 9.929 6.041 -17.176 1.00 98.62 93 TRP A C 1
ATOM 726 O O . TRP A 1 93 ? 8.854 6.277 -16.623 1.00 98.62 93 TRP A O 1
ATOM 736 N N . ARG A 1 94 ? 10.739 7.006 -17.637 1.00 98.56 94 ARG A N 1
ATOM 737 C CA . ARG A 1 94 ? 10.424 8.439 -17.527 1.00 98.56 94 ARG A CA 1
ATOM 738 C C . ARG A 1 94 ? 9.127 8.777 -18.249 1.00 98.56 94 ARG A C 1
ATOM 740 O O . ARG A 1 94 ? 8.275 9.422 -17.652 1.00 98.56 94 ARG A O 1
ATOM 747 N N . GLU A 1 95 ? 8.951 8.274 -19.469 1.00 98.38 95 GLU A N 1
ATOM 748 C CA . GLU A 1 95 ? 7.727 8.478 -20.255 1.00 98.38 95 GLU A CA 1
ATOM 749 C C . GLU A 1 95 ? 6.484 7.949 -19.526 1.00 98.38 95 GLU A C 1
ATOM 751 O O . GLU A 1 95 ? 5.465 8.635 -19.442 1.00 98.38 95 GLU A O 1
ATOM 756 N N . LYS A 1 96 ? 6.559 6.748 -18.936 1.00 98.25 96 LYS A N 1
ATOM 757 C CA . LYS A 1 96 ? 5.433 6.179 -18.182 1.00 98.25 96 LYS A CA 1
ATOM 758 C C . LYS A 1 96 ? 5.126 6.936 -16.894 1.00 98.25 96 LYS A C 1
ATOM 760 O O . LYS A 1 96 ? 3.949 7.098 -16.565 1.00 98.25 96 LYS A O 1
ATOM 765 N N . TYR A 1 97 ? 6.148 7.380 -16.163 1.00 98.50 97 TYR A N 1
ATOM 766 C CA . TYR A 1 97 ? 5.966 8.190 -14.956 1.00 98.50 97 TYR A CA 1
ATOM 767 C C . TYR A 1 97 ? 5.361 9.560 -15.279 1.00 98.50 97 TYR A C 1
ATOM 769 O O . TYR A 1 97 ? 4.424 9.979 -14.601 1.00 98.50 97 TYR A O 1
ATOM 777 N N . GLU A 1 98 ? 5.805 10.209 -16.356 1.00 98.44 98 GLU A N 1
ATOM 778 C CA . GLU A 1 98 ? 5.212 11.463 -16.824 1.00 98.44 98 GLU A CA 1
ATOM 779 C C . GLU A 1 98 ? 3.742 11.266 -17.207 1.00 98.44 98 GLU A C 1
ATOM 781 O O . GLU A 1 98 ? 2.874 11.996 -16.736 1.00 98.44 98 GLU A O 1
ATOM 786 N N . ALA A 1 99 ? 3.438 10.231 -17.993 1.00 98.06 99 ALA A N 1
ATOM 787 C CA . ALA A 1 99 ? 2.080 9.964 -18.459 1.00 98.06 99 ALA A CA 1
ATOM 788 C C . ALA A 1 99 ? 1.109 9.559 -17.336 1.00 98.06 99 ALA A C 1
ATOM 790 O O . ALA A 1 99 ? -0.074 9.890 -17.400 1.00 98.06 99 ALA A O 1
ATOM 791 N N . SER A 1 100 ? 1.588 8.829 -16.324 1.00 97.19 100 SER A N 1
ATOM 792 C CA . SER A 1 100 ? 0.727 8.256 -15.275 1.00 97.19 100 SER A CA 1
ATOM 793 C C . SER A 1 100 ? 0.639 9.120 -14.017 1.00 97.19 100 SER A C 1
ATOM 795 O O . SER A 1 100 ? -0.388 9.108 -13.345 1.00 97.19 100 SER A O 1
ATOM 797 N N . LEU A 1 101 ? 1.717 9.830 -13.670 1.00 97.81 101 LEU A N 1
ATOM 798 C CA . LEU A 1 101 ? 1.849 10.595 -12.424 1.00 97.81 101 LEU A CA 1
ATOM 799 C C . LEU A 1 101 ? 2.194 12.074 -12.661 1.00 97.81 101 LEU A C 1
ATOM 801 O O . LEU A 1 101 ? 2.176 12.853 -11.714 1.00 97.81 101 LEU A O 1
ATOM 805 N N . GLY A 1 102 ? 2.514 12.492 -13.889 1.00 98.12 102 GLY A N 1
ATOM 806 C CA . GLY A 1 102 ? 2.873 13.883 -14.188 1.00 98.12 102 GLY A CA 1
ATOM 807 C C . GLY A 1 102 ? 4.226 14.320 -13.619 1.00 98.12 102 GLY A C 1
ATOM 808 O O . GLY A 1 102 ? 4.492 15.517 -13.529 1.00 98.12 102 GLY A O 1
ATOM 809 N N . VAL A 1 103 ? 5.079 13.373 -13.216 1.00 97.69 103 VAL A N 1
ATOM 810 C CA . VAL A 1 103 ? 6.404 13.636 -12.633 1.00 97.69 103 VAL A CA 1
ATOM 811 C C . VAL A 1 103 ? 7.490 12.905 -13.413 1.00 97.69 103 VAL A C 1
ATOM 813 O O . VAL A 1 103 ? 7.265 11.820 -13.943 1.00 97.69 103 VAL A O 1
ATOM 816 N N . VAL A 1 104 ? 8.689 13.486 -13.459 1.00 97.62 104 VAL A N 1
ATOM 817 C CA . VAL A 1 104 ? 9.839 12.929 -14.183 1.00 97.62 104 VAL A CA 1
ATOM 818 C C . VAL A 1 104 ? 11.037 12.863 -13.250 1.00 97.62 104 VAL A C 1
ATOM 820 O O . VAL A 1 104 ? 11.366 13.846 -12.585 1.00 97.62 104 VAL A O 1
ATOM 823 N N . SER A 1 105 ? 11.701 11.707 -13.192 1.00 96.31 105 SER A N 1
ATOM 824 C CA . SER A 1 105 ? 12.903 11.562 -12.374 1.00 96.31 105 SER A CA 1
ATOM 825 C C . SER A 1 105 ? 14.076 12.334 -13.002 1.00 96.31 105 SER A C 1
ATOM 827 O O . SER A 1 105 ? 14.326 12.206 -14.205 1.00 96.31 105 SER A O 1
ATOM 829 N N . PRO A 1 106 ? 14.838 13.120 -12.217 1.00 95.44 106 PRO A N 1
ATOM 830 C CA . PRO A 1 106 ? 15.992 13.861 -12.731 1.00 95.44 106 PRO A CA 1
ATOM 831 C C . PRO A 1 106 ? 17.190 12.948 -13.018 1.00 95.44 106 PRO A C 1
ATOM 833 O O . PRO A 1 106 ? 18.094 13.314 -13.766 1.00 95.44 106 PRO A O 1
ATOM 836 N N . THR A 1 107 ? 17.212 11.764 -12.404 1.00 97.00 107 THR A N 1
ATOM 837 C CA . THR A 1 107 ? 18.265 10.760 -12.550 1.00 97.00 107 THR A CA 1
ATOM 838 C C . THR A 1 107 ? 17.655 9.363 -12.646 1.00 97.00 107 THR A C 1
ATOM 840 O O . THR A 1 107 ? 16.480 9.158 -12.327 1.00 97.00 107 THR A O 1
ATOM 843 N N . ASP A 1 108 ? 18.462 8.387 -13.060 1.00 97.38 108 ASP A N 1
ATOM 844 C CA . ASP A 1 108 ? 18.043 6.984 -13.064 1.00 97.38 108 ASP A CA 1
ATOM 845 C C . ASP A 1 108 ? 18.006 6.381 -11.651 1.00 97.38 108 ASP A C 1
ATOM 847 O O . ASP A 1 108 ? 17.320 5.382 -11.458 1.00 97.38 108 ASP A O 1
ATOM 851 N N . ALA A 1 109 ? 18.671 7.001 -10.662 1.00 96.44 109 ALA A N 1
ATOM 852 C CA . ALA A 1 109 ? 18.648 6.563 -9.263 1.00 96.44 109 ALA A CA 1
ATOM 853 C C . ALA A 1 109 ? 17.234 6.643 -8.668 1.00 96.44 109 ALA A C 1
ATOM 855 O O . ALA A 1 109 ? 16.761 5.673 -8.089 1.00 96.44 109 ALA A O 1
ATOM 856 N N . ASP A 1 110 ? 16.528 7.749 -8.917 1.00 95.25 110 ASP A N 1
ATOM 857 C CA . ASP A 1 110 ? 15.106 7.900 -8.568 1.00 95.25 110 ASP A CA 1
ATOM 858 C C . ASP A 1 110 ? 14.174 7.359 -9.672 1.00 95.25 110 ASP A C 1
ATOM 860 O O . ASP A 1 110 ? 12.948 7.394 -9.550 1.00 95.25 110 ASP A O 1
ATOM 864 N N . GLY A 1 111 ? 14.762 6.874 -10.770 1.00 96.44 111 GLY A N 1
ATOM 865 C CA . GLY A 1 111 ? 14.097 6.308 -11.938 1.00 96.44 111 GLY A CA 1
ATOM 866 C C . GLY A 1 111 ? 14.146 4.779 -11.949 1.00 96.44 111 GLY A C 1
ATOM 867 O O . GLY A 1 111 ? 13.820 4.122 -10.964 1.00 96.44 111 GLY A O 1
ATOM 868 N N . ALA A 1 112 ? 14.575 4.192 -13.068 1.00 97.12 112 ALA A N 1
ATOM 869 C CA . ALA A 1 112 ? 14.588 2.739 -13.259 1.00 97.12 112 ALA A CA 1
ATOM 870 C C . ALA A 1 112 ? 15.479 1.956 -12.266 1.00 97.12 112 ALA A C 1
ATOM 872 O O . ALA A 1 112 ? 15.329 0.741 -12.157 1.00 97.12 112 ALA A O 1
ATOM 873 N N . LEU A 1 113 ? 16.392 2.618 -11.541 1.00 97.56 113 LEU A N 1
ATOM 874 C CA . LEU A 1 113 ? 17.260 2.000 -10.527 1.00 97.56 113 LEU A CA 1
ATOM 875 C C . LEU A 1 113 ? 16.725 2.139 -9.092 1.00 97.56 113 LEU A C 1
ATOM 877 O O . LEU A 1 113 ? 17.377 1.677 -8.158 1.00 97.56 113 LEU A O 1
ATOM 881 N N . GLN A 1 114 ? 15.552 2.751 -8.915 1.00 97.38 114 GLN A N 1
ATOM 882 C CA . GLN A 1 114 ? 14.951 3.033 -7.608 1.00 97.38 114 GLN A CA 1
ATOM 883 C C . GLN A 1 114 ? 14.681 1.768 -6.782 1.00 97.38 114 GLN A C 1
ATOM 885 O O . GLN A 1 114 ? 14.758 1.789 -5.556 1.00 97.38 114 GLN A O 1
ATOM 890 N N . ASP A 1 115 ? 14.341 0.663 -7.447 1.00 97.88 115 ASP A N 1
ATOM 891 C CA . ASP A 1 115 ? 13.935 -0.585 -6.809 1.00 97.88 115 ASP A CA 1
ATOM 892 C C . ASP A 1 115 ? 14.906 -1.736 -7.099 1.00 97.88 115 ASP A C 1
ATOM 894 O O . ASP A 1 115 ? 15.387 -1.921 -8.215 1.00 97.88 115 ASP A O 1
ATOM 898 N N . VAL A 1 116 ? 15.128 -2.583 -6.092 1.00 97.44 116 VAL A N 1
ATOM 899 C CA . VAL A 1 116 ? 16.062 -3.722 -6.161 1.00 97.44 116 VAL A CA 1
ATOM 900 C C . VAL A 1 116 ? 15.512 -4.932 -6.933 1.00 97.44 116 VAL A C 1
ATOM 902 O O . VAL A 1 116 ? 16.245 -5.861 -7.257 1.00 97.44 116 VAL A O 1
ATOM 905 N N . HIS A 1 117 ? 14.210 -4.973 -7.220 1.00 98.44 117 HIS A N 1
ATOM 906 C CA . HIS A 1 117 ? 13.525 -6.189 -7.673 1.00 98.44 117 HIS A CA 1
ATOM 907 C C . HIS A 1 117 ? 14.127 -6.780 -8.946 1.00 98.44 117 HIS A C 1
ATOM 909 O O . HIS A 1 117 ? 14.421 -7.973 -8.978 1.00 98.44 117 HIS A O 1
ATOM 915 N N . TRP A 1 118 ? 14.368 -5.963 -9.972 1.00 97.69 118 TRP A N 1
ATOM 916 C CA . TRP A 1 118 ? 14.904 -6.452 -11.245 1.00 97.69 118 TRP A CA 1
ATOM 917 C C . TRP A 1 118 ? 16.357 -6.916 -11.137 1.00 97.69 118 TRP A C 1
ATOM 919 O O . TRP A 1 118 ? 16.709 -7.930 -11.740 1.00 97.69 118 TRP A O 1
ATOM 929 N N . SER A 1 119 ? 17.186 -6.260 -10.317 1.00 96.25 119 SER A N 1
ATOM 930 C CA . SER A 1 119 ? 18.564 -6.717 -10.076 1.00 96.25 119 SER A CA 1
ATOM 931 C C . SER A 1 119 ? 18.615 -8.018 -9.265 1.00 96.25 119 SER A C 1
ATOM 933 O O . SER A 1 119 ? 19.538 -8.811 -9.438 1.00 96.25 119 SER A O 1
ATOM 935 N N . ALA A 1 120 ? 17.588 -8.287 -8.453 1.00 97.69 120 ALA A N 1
ATOM 936 C CA . ALA A 1 120 ? 17.381 -9.548 -7.741 1.00 97.69 120 ALA A CA 1
ATOM 937 C C . ALA A 1 120 ? 16.563 -10.594 -8.535 1.00 97.69 120 ALA A C 1
ATOM 939 O O . ALA A 1 120 ? 16.163 -11.611 -7.968 1.00 97.69 120 ALA A O 1
ATOM 940 N N . ALA A 1 121 ? 16.302 -10.360 -9.828 1.00 96.06 121 ALA A N 1
ATOM 941 C CA . ALA A 1 121 ? 15.506 -11.227 -10.706 1.00 96.06 121 ALA A CA 1
ATOM 942 C C . ALA A 1 121 ? 14.061 -11.503 -10.225 1.00 96.06 121 ALA A C 1
ATOM 944 O O . ALA A 1 121 ? 13.454 -12.511 -10.589 1.00 96.06 121 ALA A O 1
ATOM 945 N N . LEU A 1 122 ? 13.474 -10.592 -9.445 1.00 97.56 122 LEU A N 1
ATOM 946 C CA . LEU A 1 122 ? 12.102 -10.670 -8.932 1.00 97.56 122 LEU A CA 1
ATOM 947 C C . LEU A 1 122 ? 11.072 -10.136 -9.946 1.00 97.56 122 LEU A C 1
ATOM 949 O O . LEU A 1 122 ? 10.246 -9.283 -9.619 1.00 97.56 122 LEU A O 1
ATOM 953 N N . PHE A 1 123 ? 11.118 -10.635 -11.180 1.00 97.56 123 PHE A N 1
ATOM 954 C CA . PHE A 1 123 ? 10.134 -10.304 -12.217 1.00 97.56 123 PHE A CA 1
ATOM 955 C C . PHE A 1 123 ? 8.762 -10.912 -11.896 1.00 97.56 123 PHE A C 1
ATOM 957 O O . PHE A 1 123 ? 8.669 -12.041 -11.410 1.00 97.56 123 PHE A O 1
ATOM 964 N N . GLY A 1 124 ? 7.684 -10.166 -12.154 1.00 97.06 124 GLY A N 1
ATOM 965 C CA . GLY A 1 124 ? 6.319 -10.554 -11.792 1.00 97.06 124 GLY A CA 1
ATOM 966 C C . GLY A 1 124 ? 5.994 -10.361 -10.307 1.00 97.06 124 GLY A C 1
ATOM 967 O O . GLY A 1 124 ? 4.900 -10.716 -9.861 1.00 97.06 124 GLY A O 1
ATOM 968 N N . TYR A 1 125 ? 6.916 -9.788 -9.522 1.00 98.00 125 TYR A N 1
ATOM 969 C CA . TYR A 1 125 ? 6.712 -9.559 -8.092 1.00 98.00 125 TYR A CA 1
ATOM 970 C C . TYR A 1 125 ? 5.889 -8.296 -7.815 1.00 98.00 125 TYR A C 1
ATOM 972 O O . TYR A 1 125 ? 5.046 -8.305 -6.916 1.00 98.00 125 TYR A O 1
ATOM 980 N N . PHE A 1 126 ? 6.070 -7.214 -8.580 1.00 98.31 126 PHE A N 1
ATOM 981 C CA . PHE A 1 126 ? 5.377 -5.947 -8.315 1.00 98.31 126 PHE A CA 1
ATOM 982 C C . PHE A 1 126 ? 3.843 -6.043 -8.261 1.00 98.31 126 PHE A C 1
ATOM 984 O O . PHE A 1 126 ? 3.268 -5.501 -7.312 1.00 98.31 126 PHE A O 1
ATOM 991 N N . PRO A 1 127 ? 3.155 -6.779 -9.161 1.00 98.06 127 PRO A N 1
ATOM 992 C CA . PRO A 1 127 ? 1.698 -6.942 -9.094 1.00 98.06 127 PRO A CA 1
ATOM 993 C C . PRO A 1 127 ? 1.204 -7.482 -7.749 1.00 98.06 127 PRO A C 1
ATOM 995 O O . PRO A 1 127 ? 0.074 -7.225 -7.328 1.00 98.06 127 PRO A O 1
ATOM 998 N N . THR A 1 128 ? 2.063 -8.210 -7.029 1.00 97.88 128 THR A N 1
ATOM 999 C CA . THR A 1 128 ? 1.727 -8.765 -5.721 1.00 97.88 128 THR A CA 1
ATOM 1000 C C . THR A 1 128 ? 1.504 -7.695 -4.644 1.00 97.88 128 THR A C 1
ATOM 1002 O O . THR A 1 128 ? 0.806 -8.011 -3.671 1.00 97.88 128 THR A O 1
ATOM 1005 N N . TYR A 1 129 ? 2.024 -6.470 -4.823 1.00 98.06 129 TYR A N 1
ATOM 1006 C CA . TYR A 1 129 ? 1.774 -5.323 -3.945 1.00 98.06 129 TYR A CA 1
ATOM 1007 C C . TYR A 1 129 ? 0.357 -4.767 -4.115 1.00 98.06 129 TYR A C 1
ATOM 1009 O O . TYR A 1 129 ? -0.384 -4.672 -3.138 1.00 98.06 129 TYR A O 1
ATOM 1017 N N . SER A 1 130 ? -0.070 -4.498 -5.355 1.00 97.88 130 SER A N 1
ATOM 1018 C CA . SER A 1 130 ? -1.445 -4.057 -5.632 1.00 97.88 130 SER A CA 1
ATOM 1019 C C . SER A 1 130 ? -2.470 -5.118 -5.251 1.00 97.88 130 SER A C 1
ATOM 1021 O O . SER A 1 130 ? -3.476 -4.792 -4.631 1.00 97.88 130 SER A O 1
ATOM 1023 N N . LEU A 1 131 ? -2.185 -6.404 -5.497 1.00 98.31 131 LEU A N 1
ATOM 1024 C CA . LEU A 1 131 ? -3.014 -7.491 -4.963 1.00 98.31 131 LEU A CA 1
ATOM 1025 C C . LEU A 1 131 ? -3.135 -7.419 -3.433 1.00 98.31 131 LEU A C 1
ATOM 1027 O O . LEU A 1 131 ? -4.198 -7.709 -2.898 1.00 98.31 131 LEU A O 1
ATOM 1031 N N . GLY A 1 132 ? -2.065 -7.033 -2.731 1.00 98.44 132 GLY A N 1
ATOM 1032 C CA . GLY A 1 132 ? -2.080 -6.802 -1.287 1.00 98.44 132 GLY A CA 1
ATOM 1033 C C . GLY A 1 132 ? -3.125 -5.772 -0.866 1.00 98.44 132 GLY A C 1
ATOM 1034 O O . GLY A 1 132 ? -3.941 -6.082 -0.003 1.00 98.44 132 GLY A O 1
ATOM 1035 N N . ASN A 1 133 ? -3.160 -4.612 -1.526 1.00 98.38 133 ASN A N 1
ATOM 1036 C CA . ASN A 1 133 ? -4.162 -3.569 -1.270 1.00 98.38 133 ASN A CA 1
ATOM 1037 C C . ASN A 1 133 ? -5.596 -4.076 -1.500 1.00 98.38 133 ASN A C 1
ATOM 1039 O O . ASN A 1 133 ? -6.465 -3.866 -0.659 1.00 98.38 133 ASN A O 1
ATOM 1043 N N . LEU A 1 134 ? -5.832 -4.808 -2.597 1.00 98.62 134 LEU A N 1
ATOM 1044 C CA . LEU A 1 134 ? -7.154 -5.368 -2.912 1.00 98.62 134 LEU A CA 1
ATOM 1045 C C . LEU A 1 134 ? -7.615 -6.371 -1.843 1.00 98.62 134 LEU A C 1
ATOM 1047 O O . LEU A 1 134 ? -8.717 -6.257 -1.306 1.00 98.62 134 LEU A O 1
ATOM 1051 N N . TYR A 1 135 ? -6.749 -7.330 -1.497 1.00 98.75 135 TYR A N 1
ATOM 1052 C CA . TYR A 1 135 ? -7.033 -8.311 -0.451 1.00 98.75 135 TYR A CA 1
ATOM 1053 C C . TYR A 1 135 ? -7.253 -7.639 0.909 1.00 98.75 135 TYR A C 1
ATOM 1055 O O . TYR A 1 135 ? -8.153 -8.049 1.634 1.00 98.75 135 TYR A O 1
ATOM 1063 N N . ALA A 1 136 ? -6.459 -6.620 1.258 1.00 98.75 136 ALA A N 1
ATOM 1064 C CA . ALA A 1 136 ? -6.550 -5.942 2.548 1.00 98.75 136 ALA A CA 1
ATOM 1065 C C . ALA A 1 136 ? -7.944 -5.345 2.750 1.00 98.75 136 ALA A C 1
ATOM 1067 O O . ALA A 1 136 ? -8.608 -5.673 3.730 1.00 98.75 136 ALA A O 1
ATOM 1068 N N . SER A 1 137 ? -8.418 -4.540 1.795 1.00 98.69 137 SER A N 1
ATOM 1069 C CA . SER A 1 137 ? -9.737 -3.910 1.885 1.00 98.69 137 SER A CA 1
ATOM 1070 C C . SER A 1 137 ? -10.869 -4.938 1.872 1.00 98.69 137 SER A C 1
ATOM 1072 O O . SER A 1 137 ? -11.809 -4.815 2.651 1.00 98.69 137 SER A O 1
ATOM 1074 N N . GLN A 1 138 ? -10.771 -5.994 1.055 1.00 98.88 138 GLN A N 1
ATOM 1075 C CA . GLN A 1 138 ? -11.809 -7.031 1.005 1.00 98.88 138 GLN A CA 1
ATOM 1076 C C . GLN A 1 138 ? -11.880 -7.860 2.297 1.00 98.88 138 GLN A C 1
ATOM 1078 O O . GLN A 1 138 ? -12.968 -8.188 2.767 1.00 98.88 138 GLN A O 1
ATOM 1083 N N . PHE A 1 139 ? -10.734 -8.188 2.899 1.00 98.88 139 PHE A N 1
ATOM 1084 C CA . PHE A 1 139 ? -10.701 -8.861 4.198 1.00 98.88 139 PHE A CA 1
ATOM 1085 C C . PHE A 1 139 ? -11.174 -7.955 5.333 1.00 98.88 139 PHE A C 1
ATOM 1087 O O . PHE A 1 139 ? -11.811 -8.448 6.258 1.00 98.88 139 PHE A O 1
ATOM 1094 N N . PHE A 1 140 ? -10.881 -6.656 5.272 1.00 98.81 140 PHE A N 1
ATOM 1095 C CA . PHE A 1 140 ? -11.315 -5.699 6.286 1.00 98.81 140 PHE A CA 1
ATOM 1096 C C . PHE A 1 140 ? -12.835 -5.521 6.294 1.00 98.81 140 PHE A C 1
ATOM 1098 O O . PHE A 1 140 ? -13.431 -5.546 7.365 1.00 98.81 140 PHE A O 1
ATOM 1105 N N . GLU A 1 141 ? -13.474 -5.427 5.121 1.00 98.69 141 GLU A N 1
ATOM 1106 C CA . GLU A 1 141 ? -14.941 -5.408 5.032 1.00 98.69 141 GLU A CA 1
ATOM 1107 C C . GLU A 1 141 ? -15.555 -6.684 5.625 1.00 98.69 141 GLU A C 1
ATOM 1109 O O . GLU A 1 141 ? -16.449 -6.598 6.460 1.00 98.69 141 GLU A O 1
ATOM 1114 N N . ALA A 1 142 ? -15.024 -7.864 5.282 1.00 98.81 142 ALA A N 1
ATOM 1115 C CA . ALA A 1 142 ? -15.509 -9.129 5.843 1.00 98.81 142 ALA A CA 1
ATOM 1116 C C . ALA A 1 142 ? -15.314 -9.214 7.371 1.00 98.81 142 ALA A C 1
ATOM 1118 O O . ALA A 1 142 ? -16.165 -9.743 8.084 1.00 98.81 142 ALA A O 1
ATOM 1119 N N . ALA A 1 143 ? -14.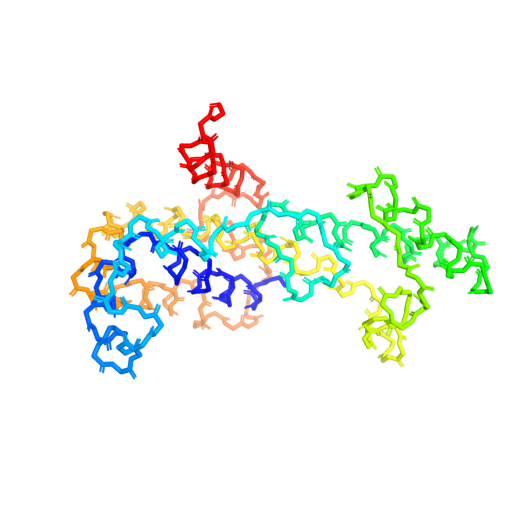206 -8.676 7.890 1.00 98.81 143 ALA A N 1
ATOM 1120 C CA . ALA A 1 143 ? -13.974 -8.588 9.327 1.00 98.81 143 ALA A CA 1
ATOM 1121 C C . ALA A 1 143 ? -14.982 -7.648 10.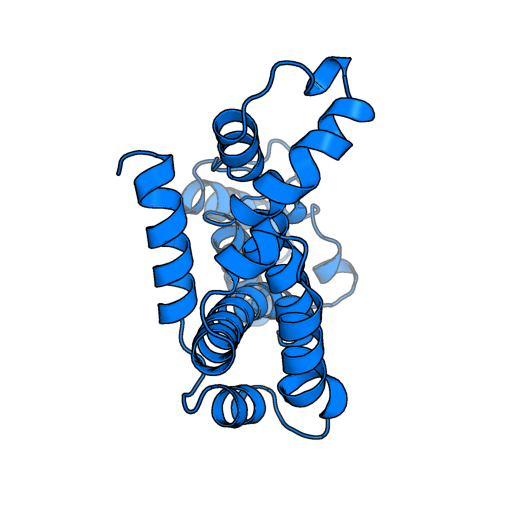005 1.00 98.81 143 ALA A C 1
ATOM 1123 O O . ALA A 1 143 ? -15.511 -7.997 11.057 1.00 98.81 143 ALA A O 1
ATOM 1124 N N . ALA A 1 144 ? -15.276 -6.492 9.405 1.00 98.44 144 ALA A N 1
ATOM 1125 C CA . ALA A 1 144 ? -16.258 -5.539 9.923 1.00 98.44 144 ALA A CA 1
ATOM 1126 C C . ALA A 1 144 ? -17.689 -6.107 9.909 1.00 98.44 144 ALA A C 1
ATOM 1128 O O . ALA A 1 144 ? -18.456 -5.873 10.840 1.00 98.44 144 ALA A O 1
ATOM 1129 N N . GLU A 1 145 ? -18.044 -6.912 8.903 1.00 98.44 145 GLU A N 1
ATOM 1130 C CA . GLU A 1 145 ? -19.337 -7.610 8.856 1.00 98.44 145 GLU A CA 1
ATOM 1131 C C . GLU A 1 145 ? -19.522 -8.593 10.032 1.00 98.44 145 GLU A C 1
ATOM 1133 O O . GLU A 1 145 ? -20.628 -8.708 10.561 1.00 98.44 145 GLU A O 1
ATOM 1138 N N . GLU A 1 146 ? -18.460 -9.285 10.474 1.00 98.50 146 GLU A N 1
ATOM 1139 C CA . GLU A 1 146 ? -18.523 -10.244 11.596 1.00 98.50 146 GLU A CA 1
ATOM 1140 C C . GLU A 1 146 ? -18.329 -9.579 12.970 1.00 98.50 146 GLU A C 1
ATOM 1142 O O . GLU A 1 146 ? -18.961 -9.979 13.948 1.00 98.50 146 GLU A O 1
ATOM 1147 N N . LEU A 1 147 ? -17.438 -8.589 13.062 1.00 98.50 147 LEU A N 1
ATOM 1148 C CA . LEU A 1 147 ? -17.002 -7.983 14.326 1.00 98.50 147 LEU A CA 1
ATOM 1149 C C . LEU A 1 147 ? -17.724 -6.673 14.671 1.00 98.50 147 LEU A C 1
ATOM 1151 O O . LEU A 1 147 ? -17.548 -6.160 15.777 1.00 98.50 147 LEU A O 1
ATOM 1155 N N . GLY A 1 148 ? -18.518 -6.123 13.750 1.00 98.12 148 GLY A N 1
ATOM 1156 C CA . GLY A 1 148 ? -19.177 -4.829 13.902 1.00 98.12 148 GLY A CA 1
ATOM 1157 C C . GLY A 1 148 ? -18.251 -3.649 13.593 1.00 98.12 148 GLY A C 1
ATOM 1158 O O . GLY A 1 148 ? -17.346 -3.738 12.765 1.00 98.12 148 GLY A O 1
ATOM 1159 N N . ASP A 1 149 ? -18.490 -2.514 14.252 1.00 98.12 149 ASP A N 1
ATOM 1160 C CA . ASP A 1 149 ? -17.739 -1.281 13.999 1.00 98.12 149 ASP A CA 1
ATOM 1161 C C . ASP A 1 149 ? -16.297 -1.385 14.525 1.00 98.12 149 ASP A C 1
ATOM 1163 O O . ASP A 1 149 ? -16.022 -1.230 15.719 1.00 98.12 149 ASP A O 1
ATOM 1167 N N . LEU A 1 150 ? -15.370 -1.674 13.611 1.00 98.62 150 LEU A N 1
ATOM 1168 C CA . LEU A 1 150 ? -13.941 -1.768 13.899 1.00 98.62 150 LEU A CA 1
ATOM 1169 C C . LEU A 1 150 ? -13.326 -0.410 14.256 1.00 98.62 150 LEU A C 1
ATOM 1171 O O . LEU A 1 150 ? -12.436 -0.349 15.101 1.00 98.62 150 LEU A O 1
ATOM 1175 N N . HIS A 1 151 ? -13.794 0.689 13.659 1.00 98.25 151 HIS A N 1
ATOM 1176 C CA . HIS A 1 151 ? -13.251 2.013 13.963 1.00 98.25 151 HIS A CA 1
ATOM 1177 C C . HIS A 1 151 ? -13.628 2.448 15.383 1.00 98.25 151 HIS A C 1
ATOM 1179 O O . HIS A 1 151 ? -12.778 2.974 16.102 1.00 98.25 151 HIS A O 1
ATOM 1185 N N . ALA A 1 152 ? -14.845 2.140 15.841 1.00 98.56 152 ALA A N 1
ATOM 1186 C CA . ALA A 1 152 ? -15.240 2.365 17.232 1.00 98.56 152 ALA A CA 1
ATOM 1187 C C . ALA A 1 152 ? -14.381 1.570 18.237 1.00 98.56 152 ALA A C 1
ATOM 1189 O O . ALA A 1 152 ? -14.086 2.071 19.325 1.00 98.56 152 ALA A O 1
ATOM 1190 N N . GLN A 1 153 ? -13.951 0.357 17.873 1.00 98.62 153 GLN A N 1
ATOM 1191 C CA . GLN A 1 153 ? -13.028 -0.460 18.675 1.00 98.62 153 GLN A CA 1
ATOM 1192 C C . GLN A 1 153 ? -11.619 0.157 18.707 1.00 98.62 153 GLN A C 1
ATOM 1194 O O . GLN A 1 153 ? -11.033 0.331 19.776 1.00 98.62 153 GLN A O 1
ATOM 1199 N N . PHE A 1 154 ? -11.081 0.573 17.556 1.00 98.75 154 PHE A N 1
ATOM 1200 C CA . PHE A 1 154 ? -9.735 1.160 17.476 1.00 98.75 154 PHE A CA 1
ATOM 1201 C C . PHE A 1 154 ? -9.607 2.473 18.247 1.00 98.75 154 PHE A C 1
ATOM 1203 O O . PHE A 1 154 ? -8.581 2.693 18.887 1.00 98.75 154 PHE A O 1
ATOM 1210 N N . ALA A 1 155 ? -10.658 3.299 18.262 1.00 98.56 155 ALA A N 1
ATOM 1211 C CA . ALA A 1 155 ? -10.709 4.527 19.058 1.00 98.56 155 ALA A CA 1
ATOM 1212 C C . ALA A 1 155 ? -10.581 4.274 20.575 1.00 98.56 155 ALA A C 1
ATOM 1214 O O . ALA A 1 155 ? -10.209 5.176 21.325 1.00 98.56 155 ALA A O 1
ATOM 1215 N N . GLN A 1 156 ? -10.863 3.048 21.026 1.00 98.38 156 GLN A N 1
ATOM 1216 C CA . GLN A 1 156 ? -10.731 2.596 22.416 1.00 98.38 156 GLN A CA 1
ATOM 1217 C C . GLN A 1 156 ? -9.457 1.765 22.653 1.00 98.38 156 GLN A C 1
ATOM 1219 O O . GLN A 1 156 ? -9.235 1.275 23.759 1.00 98.38 156 GLN A O 1
ATOM 1224 N N . GLY A 1 157 ? -8.609 1.601 21.633 1.00 98.38 157 GLY A N 1
ATOM 1225 C CA . GLY A 1 157 ? -7.401 0.778 21.707 1.00 98.38 157 GLY A CA 1
ATOM 1226 C C . GLY A 1 157 ? -7.658 -0.726 21.574 1.00 98.38 157 GLY A C 1
ATOM 1227 O O . GLY A 1 157 ? -6.776 -1.538 21.868 1.00 98.38 157 GLY A O 1
ATOM 1228 N N . GLU A 1 158 ? -8.850 -1.130 21.132 1.00 98.62 158 GLU A N 1
ATOM 1229 C CA . GLU A 1 158 ? -9.246 -2.533 21.020 1.00 98.62 158 GLU A CA 1
ATOM 1230 C C . GLU A 1 158 ? -8.870 -3.116 19.649 1.00 98.62 158 GLU A C 1
ATOM 1232 O O . GLU A 1 158 ? -9.665 -3.184 18.717 1.00 98.62 158 GLU A O 1
ATOM 1237 N N . PHE A 1 159 ? -7.626 -3.580 19.515 1.00 98.56 159 PHE A N 1
ATOM 1238 C CA . PHE A 1 159 ? -7.125 -4.191 18.267 1.00 98.56 159 PHE A CA 1
ATOM 1239 C C . PHE A 1 159 ? -7.169 -5.725 18.271 1.00 98.56 159 PHE A C 1
ATOM 1241 O O . PHE A 1 159 ? -7.006 -6.379 17.235 1.00 98.56 159 PHE A O 1
ATOM 1248 N N . GLN A 1 160 ? -7.354 -6.320 19.452 1.00 98.69 160 GLN A N 1
ATOM 1249 C CA . GLN A 1 160 ? -7.336 -7.766 19.645 1.00 98.69 160 GLN A CA 1
ATOM 1250 C C . GLN A 1 160 ? -8.417 -8.500 18.829 1.00 98.69 160 GLN A C 1
ATOM 1252 O O . GLN A 1 160 ? -8.050 -9.507 18.215 1.00 98.69 160 GLN A O 1
ATOM 1257 N N . PRO A 1 161 ? -9.675 -8.016 18.733 1.00 98.75 161 PRO A N 1
ATOM 1258 C CA . PRO A 1 161 ? -10.711 -8.696 17.952 1.00 98.75 161 PRO A CA 1
ATOM 1259 C C . PRO A 1 161 ? -10.336 -8.865 16.475 1.00 98.75 161 PRO A C 1
ATOM 1261 O O . PRO A 1 161 ? -10.378 -9.982 15.954 1.00 98.75 161 PRO A O 1
ATOM 1264 N N . LEU A 1 162 ? -9.861 -7.795 15.819 1.00 98.81 162 LEU A N 1
ATOM 1265 C CA . LEU A 1 162 ? -9.390 -7.873 14.431 1.00 98.81 162 LEU A CA 1
ATOM 1266 C C . LEU A 1 162 ? -8.218 -8.854 14.302 1.00 98.81 162 LEU A C 1
ATOM 1268 O O . LEU A 1 162 ? -8.226 -9.726 13.432 1.00 98.81 162 LEU A O 1
ATOM 1272 N N . ARG A 1 163 ? -7.216 -8.761 15.185 1.00 98.69 163 ARG A N 1
ATOM 1273 C CA . ARG A 1 163 ? -6.049 -9.656 15.156 1.00 98.69 163 ARG A CA 1
ATOM 1274 C C . ARG A 1 163 ? -6.452 -11.129 15.259 1.00 98.69 163 ARG A C 1
ATOM 1276 O O . ARG A 1 163 ? -5.922 -11.964 14.529 1.00 98.69 163 ARG A O 1
ATOM 1283 N N . GLU A 1 164 ? -7.372 -11.460 16.159 1.00 98.75 164 GLU A N 1
ATOM 1284 C CA . GLU A 1 164 ? -7.848 -12.832 16.356 1.00 98.75 164 GLU A CA 1
ATOM 1285 C C . GLU A 1 164 ? -8.692 -13.328 15.185 1.00 98.75 164 GLU A C 1
ATOM 1287 O O . GLU A 1 164 ? -8.568 -14.487 14.773 1.00 98.75 164 GLU A O 1
ATOM 1292 N N . TRP A 1 165 ? -9.498 -12.448 14.594 1.00 98.88 165 TRP A N 1
ATOM 1293 C CA . TRP A 1 165 ? -10.226 -12.753 13.372 1.00 98.88 165 TRP A CA 1
ATOM 1294 C C . TRP A 1 165 ? -9.273 -13.077 12.219 1.00 98.88 165 TRP A C 1
ATOM 1296 O O . TRP A 1 165 ? -9.419 -14.128 11.593 1.00 98.88 165 TRP A O 1
ATOM 1306 N N . LEU A 1 166 ? -8.231 -12.267 12.005 1.00 98.75 166 LEU A N 1
ATOM 1307 C CA . LEU A 1 166 ? -7.205 -12.531 10.989 1.00 98.75 166 LEU A CA 1
ATOM 1308 C C . LEU A 1 166 ? -6.449 -13.836 11.271 1.00 98.75 166 LEU A C 1
ATOM 1310 O O . LEU A 1 166 ? -6.223 -14.632 10.356 1.00 98.75 166 LEU A O 1
A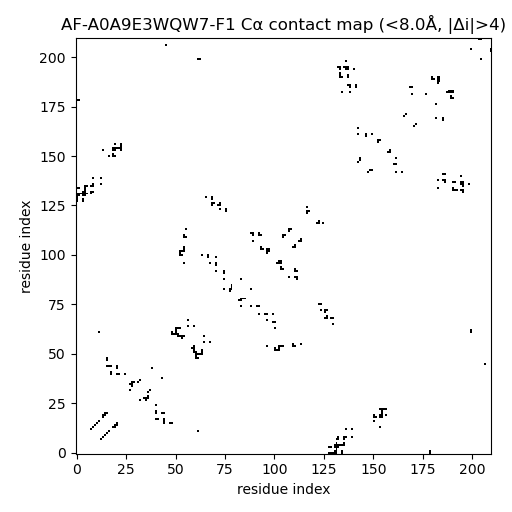TOM 1314 N N . ALA A 1 167 ? -6.123 -14.115 12.536 1.00 98.62 167 ALA A N 1
ATOM 1315 C CA . ALA A 1 167 ? -5.443 -15.347 12.923 1.00 98.62 167 ALA A CA 1
ATOM 1316 C C . ALA A 1 167 ? -6.274 -16.599 12.598 1.00 98.62 167 ALA A C 1
ATOM 1318 O O . ALA A 1 167 ? -5.752 -17.570 12.039 1.00 98.62 167 ALA A O 1
ATOM 1319 N N . ARG A 1 168 ? -7.579 -16.576 12.904 1.00 98.31 168 ARG A N 1
ATOM 1320 C CA . ARG A 1 168 ? -8.502 -17.683 12.604 1.00 98.31 168 ARG A CA 1
ATOM 1321 C C . ARG A 1 168 ? -8.811 -17.802 11.113 1.00 98.31 168 ARG A C 1
ATOM 1323 O O . ARG A 1 168 ? -8.896 -18.915 10.597 1.00 98.31 168 ARG A O 1
ATOM 1330 N N . ASN A 1 169 ? -9.033 -16.701 10.414 1.00 98.44 169 ASN A N 1
ATOM 1331 C CA . ASN A 1 169 ? -9.558 -16.768 9.052 1.00 98.44 169 ASN A CA 1
ATOM 1332 C C . ASN A 1 169 ? -8.447 -16.848 8.000 1.00 98.44 169 ASN A C 1
ATOM 1334 O O . ASN A 1 169 ? -8.626 -17.512 6.982 1.00 98.44 169 ASN A O 1
ATOM 1338 N N . ILE A 1 170 ? -7.271 -16.285 8.291 1.00 98.38 170 ILE A N 1
ATOM 1339 C CA . ILE A 1 170 ? -6.172 -16.140 7.332 1.00 98.38 170 ILE A CA 1
ATOM 1340 C C . ILE A 1 170 ? -4.912 -16.854 7.835 1.00 98.38 170 ILE A C 1
ATOM 1342 O O . ILE A 1 170 ? -4.471 -17.826 7.223 1.00 98.38 170 ILE A O 1
ATOM 1346 N N . HIS A 1 171 ? -4.326 -16.425 8.959 1.00 98.38 171 HIS A N 1
ATOM 1347 C CA . HIS A 1 171 ? -2.941 -16.800 9.303 1.00 98.38 171 HIS A CA 1
ATOM 1348 C C . HIS A 1 171 ? -2.770 -18.295 9.574 1.00 98.38 171 HIS A C 1
ATOM 1350 O O . HIS A 1 171 ? -1.834 -18.906 9.060 1.00 98.38 171 HIS A O 1
ATOM 1356 N N . ARG A 1 172 ? -3.699 -18.918 10.316 1.00 97.31 172 ARG A N 1
ATOM 1357 C CA . ARG A 1 172 ? -3.618 -20.356 10.640 1.00 97.31 172 ARG A CA 1
ATOM 1358 C C . ARG A 1 172 ? -3.682 -21.273 9.416 1.00 97.31 172 ARG A C 1
ATOM 1360 O O . ARG A 1 172 ? -3.366 -22.452 9.532 1.00 97.31 172 ARG A O 1
ATOM 1367 N N . ARG A 1 173 ? -4.146 -20.768 8.265 1.00 95.19 173 ARG A N 1
ATOM 1368 C CA . ARG A 1 173 ? -4.243 -21.546 7.022 1.00 95.19 173 ARG A CA 1
ATOM 1369 C C . ARG A 1 173 ? -2.879 -21.733 6.360 1.00 95.19 173 ARG A C 1
ATOM 1371 O O . ARG A 1 173 ? -2.723 -22.684 5.602 1.00 95.19 173 ARG A O 1
ATOM 1378 N N . GLY A 1 174 ? -1.902 -20.868 6.646 1.00 95.12 174 GLY A N 1
ATOM 1379 C CA . GLY A 1 174 ? -0.576 -20.926 6.033 1.00 95.12 174 GLY A CA 1
ATOM 1380 C C . GLY A 1 174 ? -0.661 -21.019 4.506 1.00 95.12 174 GLY A C 1
ATOM 1381 O O . GLY A 1 174 ? -1.361 -20.237 3.869 1.00 95.12 174 GLY A O 1
ATOM 1382 N N . GLN A 1 175 ? 0.022 -22.009 3.928 1.00 95.25 175 GLN A N 1
ATOM 1383 C CA . GLN A 1 175 ? -0.027 -22.311 2.491 1.00 95.25 175 GLN A CA 1
ATOM 1384 C C . GLN A 1 175 ? -0.992 -23.458 2.137 1.00 95.25 175 GLN A C 1
ATOM 1386 O O . GLN A 1 175 ? -0.947 -23.974 1.025 1.00 95.25 175 GLN A O 1
ATOM 1391 N N . CYS A 1 176 ? -1.871 -23.878 3.055 1.00 96.06 176 CYS A N 1
ATOM 1392 C CA . CYS A 1 176 ? -2.793 -24.995 2.813 1.00 96.06 176 CYS A CA 1
ATOM 1393 C C . CYS A 1 176 ? -3.900 -24.667 1.799 1.00 96.06 176 CYS A C 1
ATOM 1395 O O . CYS A 1 176 ? -4.599 -25.577 1.362 1.00 96.06 176 CYS A O 1
ATOM 1397 N N . VAL A 1 177 ? -4.098 -23.386 1.469 1.00 95.44 177 VAL A N 1
ATOM 1398 C CA . VAL A 1 177 ? -5.167 -22.910 0.584 1.00 95.44 177 VAL A CA 1
ATOM 1399 C C . VAL A 1 177 ? -4.589 -21.890 -0.408 1.00 95.44 177 VAL A C 1
ATOM 1401 O O . VAL A 1 177 ? -3.908 -20.954 0.025 1.00 95.44 177 VAL A O 1
ATOM 1404 N N . PRO A 1 178 ? -4.847 -22.021 -1.723 1.00 97.25 178 PRO A N 1
ATOM 1405 C CA . PRO A 1 178 ? -4.480 -21.006 -2.707 1.00 97.25 178 PRO A CA 1
ATOM 1406 C C . PRO A 1 178 ? -5.126 -19.648 -2.404 1.00 97.25 178 PRO A C 1
ATOM 1408 O O . PRO A 1 178 ? -6.256 -19.582 -1.933 1.00 97.25 178 PRO A O 1
ATOM 1411 N N . ALA A 1 179 ? -4.456 -18.543 -2.742 1.00 97.12 179 ALA A N 1
ATOM 1412 C CA . ALA A 1 179 ? -4.928 -17.191 -2.408 1.00 97.12 179 ALA A CA 1
ATOM 1413 C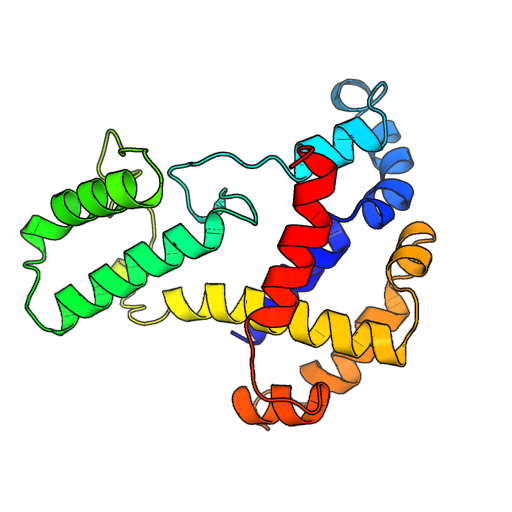 C . ALA A 1 179 ? -6.353 -16.877 -2.914 1.00 97.12 179 ALA A C 1
ATOM 1415 O O . ALA A 1 179 ? -7.152 -16.303 -2.177 1.00 97.12 179 ALA A O 1
ATOM 1416 N N . ALA A 1 180 ? -6.680 -17.291 -4.145 1.00 96.69 180 ALA A N 1
ATOM 1417 C CA . ALA A 1 180 ? -8.005 -17.087 -4.738 1.00 96.69 180 ALA A CA 1
ATOM 1418 C C . ALA A 1 180 ? -9.107 -17.874 -4.005 1.00 96.69 180 ALA A C 1
ATOM 1420 O O . ALA A 1 180 ? -10.225 -17.391 -3.851 1.00 96.69 180 ALA A O 1
ATOM 1421 N N . GLU A 1 181 ? -8.783 -19.070 -3.514 1.00 97.94 181 GLU A N 1
ATOM 1422 C CA . GLU A 1 181 ? -9.711 -19.865 -2.715 1.00 97.94 181 GLU A CA 1
ATOM 1423 C C . GLU A 1 181 ? -9.823 -19.305 -1.292 1.00 97.94 181 GLU A C 1
ATOM 1425 O O . GLU A 1 181 ? -10.921 -19.222 -0.751 1.00 97.94 181 GLU A O 1
ATOM 1430 N N . LEU A 1 182 ? -8.716 -18.841 -0.706 1.00 98.44 182 LEU A N 1
ATOM 1431 C CA . LEU A 1 182 ? -8.705 -18.234 0.622 1.00 98.44 182 LEU A CA 1
ATOM 1432 C C . LEU A 1 182 ? -9.626 -17.010 0.683 1.00 98.44 182 LEU A C 1
ATOM 1434 O O . LEU A 1 182 ? -10.447 -16.915 1.591 1.00 98.44 182 LEU A O 1
ATOM 1438 N N . VAL A 1 183 ? -9.540 -16.096 -0.290 1.00 98.44 183 VAL A N 1
ATOM 1439 C CA . VAL A 1 183 ? -10.429 -14.922 -0.323 1.00 98.44 183 VAL A CA 1
ATOM 1440 C C . VAL A 1 183 ? -11.892 -15.310 -0.511 1.00 98.44 183 VAL A C 1
ATOM 1442 O O . VAL A 1 183 ? -12.749 -14.772 0.188 1.00 98.44 183 VAL A O 1
ATOM 1445 N N . GLN A 1 184 ? -12.174 -16.301 -1.358 1.00 98.25 184 GLN A N 1
ATOM 1446 C CA . GLN A 1 184 ? -13.525 -16.822 -1.553 1.00 98.25 184 GLN A CA 1
ATOM 1447 C C . GLN A 1 184 ? -14.085 -17.439 -0.266 1.00 98.25 184 GLN A C 1
ATOM 1449 O O . GLN A 1 184 ? -15.238 -17.190 0.074 1.00 98.25 184 GLN A O 1
ATOM 1454 N N . GLN A 1 185 ? -13.282 -18.218 0.465 1.00 98.00 185 GLN A N 1
ATOM 1455 C CA . GLN A 1 185 ? -13.690 -18.842 1.726 1.00 98.00 185 GLN A CA 1
ATOM 1456 C C . GLN A 1 185 ? -13.913 -17.813 2.842 1.00 98.00 185 GLN A C 1
ATOM 1458 O O . GLN A 1 185 ? -14.854 -17.958 3.615 1.00 98.00 185 GLN A O 1
ATOM 1463 N N . VAL A 1 186 ? -13.048 -16.800 2.944 1.00 98.25 186 VAL A N 1
ATOM 1464 C CA . VAL A 1 186 ? -13.094 -15.804 4.028 1.00 98.25 186 VAL A CA 1
ATOM 1465 C C . VAL A 1 186 ? -14.162 -14.739 3.785 1.00 98.25 186 VAL A C 1
ATOM 1467 O O . VAL A 1 186 ? -14.781 -14.277 4.734 1.00 98.25 186 VAL A O 1
ATOM 1470 N N . THR A 1 187 ? -14.379 -14.343 2.530 1.00 98.31 187 THR A N 1
ATOM 1471 C CA . THR A 1 187 ? -15.220 -13.178 2.184 1.00 98.31 187 THR A CA 1
ATOM 1472 C C . THR A 1 187 ? -16.494 -13.557 1.427 1.00 98.31 187 THR A C 1
ATOM 1474 O O . THR A 1 187 ? -17.308 -12.701 1.091 1.00 98.31 187 THR A O 1
ATOM 1477 N N . GLY A 1 188 ? -16.666 -14.842 1.098 1.00 98.19 188 GLY A N 1
ATOM 1478 C CA . GLY A 1 188 ? -17.798 -15.353 0.321 1.00 98.19 188 GLY A CA 1
ATOM 1479 C C . GLY A 1 188 ? -17.795 -14.950 -1.159 1.00 98.19 188 GLY A C 1
ATOM 1480 O O . GLY A 1 188 ? -18.712 -15.324 -1.891 1.00 98.19 188 GLY A O 1
ATOM 1481 N N . LYS A 1 189 ? -16.787 -14.200 -1.621 1.00 97.81 189 LYS A N 1
ATOM 1482 C CA . LYS A 1 189 ? -16.709 -13.615 -2.968 1.00 97.81 189 LYS A CA 1
ATOM 1483 C C . LYS A 1 189 ? -15.298 -13.769 -3.552 1.00 97.81 189 LYS A C 1
ATOM 1485 O O . LYS A 1 189 ? -14.330 -13.812 -2.786 1.00 97.81 189 LYS A O 1
ATOM 1490 N N . PRO A 1 190 ? -15.147 -13.810 -4.889 1.00 98.31 190 PRO A N 1
ATOM 1491 C CA . PRO A 1 190 ? -13.827 -13.787 -5.507 1.00 98.31 190 PRO A CA 1
ATOM 1492 C C . PRO A 1 190 ? -13.146 -12.441 -5.232 1.00 98.31 190 PRO A C 1
ATOM 1494 O O . PRO A 1 190 ? -13.792 -11.484 -4.797 1.00 98.31 190 PRO A O 1
ATOM 1497 N N . LEU A 1 191 ? -11.838 -12.358 -5.486 1.00 98.50 191 LEU A N 1
ATOM 1498 C CA . LEU A 1 191 ? -11.114 -11.093 -5.363 1.00 98.50 191 LEU A CA 1
ATOM 1499 C C . LEU A 1 191 ? -11.756 -10.021 -6.257 1.00 98.50 191 LEU A C 1
ATOM 1501 O O . LEU A 1 191 ? -11.972 -10.254 -7.447 1.00 98.50 191 LEU A O 1
ATOM 1505 N N . SER A 1 192 ? -12.011 -8.846 -5.689 1.00 98.44 192 SER A N 1
ATOM 1506 C CA . SER A 1 192 ? -12.584 -7.692 -6.379 1.00 98.44 192 SER A CA 1
ATOM 1507 C C . SER A 1 192 ? -11.853 -6.405 -5.993 1.00 98.44 192 SER A C 1
ATOM 1509 O O . SER A 1 192 ? -11.294 -6.291 -4.904 1.00 98.44 192 SER A O 1
ATOM 1511 N N . HIS A 1 193 ? -11.870 -5.414 -6.886 1.00 98.00 193 HIS A N 1
ATOM 1512 C CA . HIS A 1 193 ? -11.340 -4.077 -6.609 1.00 98.00 193 HIS A CA 1
ATOM 1513 C C . HIS A 1 193 ? -12.330 -3.169 -5.879 1.00 98.00 193 HIS A C 1
ATOM 1515 O O . HIS A 1 193 ? -11.944 -2.117 -5.373 1.00 98.00 193 HIS A O 1
ATOM 1521 N N . GLU A 1 194 ? -13.608 -3.541 -5.835 1.00 98.62 194 GLU A N 1
ATOM 1522 C CA . GLU A 1 194 ? -14.653 -2.690 -5.273 1.00 98.62 194 GLU A CA 1
ATOM 1523 C C . GLU A 1 194 ? -14.426 -2.317 -3.797 1.00 98.62 194 GLU A C 1
ATOM 1525 O O . GLU A 1 194 ? -14.617 -1.141 -3.488 1.00 98.62 194 GLU A O 1
ATOM 1530 N N . PRO A 1 195 ? -13.979 -3.225 -2.898 1.00 98.69 195 PRO A N 1
ATOM 1531 C CA . PRO A 1 195 ? -13.688 -2.867 -1.506 1.00 98.69 195 PRO A CA 1
ATOM 1532 C C . PRO A 1 195 ? -12.608 -1.790 -1.384 1.00 98.69 195 PRO A C 1
ATOM 1534 O O . PRO A 1 195 ? -12.759 -0.831 -0.632 1.00 98.69 195 PRO A O 1
ATOM 1537 N N . LEU A 1 196 ? -11.534 -1.906 -2.174 1.00 98.56 196 LEU A N 1
ATOM 1538 C CA . LEU A 1 196 ? -10.466 -0.905 -2.191 1.00 98.56 196 LEU A CA 1
ATOM 1539 C C . LEU A 1 196 ? -10.987 0.443 -2.697 1.00 98.56 196 LEU A C 1
ATOM 1541 O O . LEU A 1 196 ? -10.700 1.474 -2.100 1.00 98.56 196 LEU A O 1
ATOM 1545 N N . MET A 1 197 ? -11.792 0.444 -3.762 1.00 98.44 197 MET A N 1
ATOM 1546 C CA . MET A 1 197 ? -12.364 1.683 -4.293 1.00 98.44 197 MET A CA 1
ATOM 1547 C C . MET A 1 197 ? -13.341 2.344 -3.319 1.00 98.44 197 MET A C 1
ATOM 1549 O O . MET A 1 197 ? -13.348 3.568 -3.223 1.00 98.44 197 MET A O 1
ATOM 1553 N N . ARG A 1 198 ? -14.150 1.564 -2.588 1.00 98.44 198 ARG A N 1
ATOM 1554 C CA . ARG A 1 198 ? -15.021 2.091 -1.527 1.00 98.44 198 ARG A CA 1
ATOM 1555 C C . ARG A 1 198 ? -14.210 2.707 -0.394 1.00 98.44 198 ARG A C 1
ATOM 1557 O O . ARG A 1 198 ? -14.525 3.822 0.008 1.00 98.44 198 ARG A O 1
ATOM 1564 N N . HIS A 1 199 ? -13.162 2.021 0.069 1.00 98.25 199 HIS A N 1
ATOM 1565 C CA . HIS A 1 199 ? -12.245 2.537 1.091 1.00 98.25 199 HIS A CA 1
ATOM 1566 C C . HIS A 1 199 ? -11.608 3.861 0.660 1.00 98.25 199 HIS A C 1
ATOM 1568 O O . HIS A 1 199 ? -11.753 4.863 1.353 1.00 98.25 199 HIS A O 1
ATOM 1574 N N . LEU A 1 200 ? -10.964 3.893 -0.512 1.00 98.12 200 LEU A N 1
ATOM 1575 C CA . LEU A 1 200 ? -10.274 5.091 -0.995 1.00 98.12 200 LEU A CA 1
ATOM 1576 C C . LEU A 1 200 ? -11.232 6.270 -1.182 1.00 98.12 200 LEU A C 1
ATOM 1578 O O . LEU A 1 200 ? -10.921 7.368 -0.736 1.00 98.12 200 LEU A O 1
ATOM 1582 N N . ARG A 1 201 ? -12.410 6.055 -1.784 1.00 98.06 201 ARG A N 1
ATOM 1583 C CA . ARG A 1 201 ? -13.411 7.121 -1.956 1.00 98.06 201 ARG A CA 1
ATOM 1584 C C . ARG A 1 201 ? -13.960 7.610 -0.624 1.00 98.06 201 ARG A C 1
ATOM 1586 O O . ARG A 1 201 ? -13.896 8.798 -0.342 1.00 98.06 201 ARG A O 1
ATOM 1593 N N . GLY A 1 202 ? -14.413 6.688 0.228 1.00 97.50 202 GLY A N 1
ATOM 1594 C CA . GLY A 1 202 ? -14.972 7.023 1.539 1.00 97.50 202 GLY A CA 1
ATOM 1595 C C . GLY A 1 202 ? -13.976 7.736 2.456 1.00 97.50 202 GLY A C 1
ATOM 1596 O O . GLY A 1 202 ? -14.387 8.514 3.312 1.00 97.50 202 GLY A O 1
ATOM 1597 N N . LYS A 1 203 ? -12.675 7.501 2.261 1.00 97.31 203 LYS A N 1
ATOM 1598 C CA . LYS A 1 203 ? -11.599 8.160 2.998 1.00 97.31 203 LYS A CA 1
ATOM 1599 C C . LYS A 1 203 ? -11.200 9.509 2.398 1.00 97.31 203 LYS A C 1
ATOM 1601 O O . LYS A 1 203 ? -11.099 10.485 3.134 1.00 97.31 203 LYS A O 1
ATOM 1606 N N . LEU A 1 204 ? -10.935 9.557 1.092 1.00 97.50 204 LEU A N 1
ATOM 1607 C CA . LEU A 1 204 ? -10.284 10.699 0.445 1.00 97.50 204 LEU A CA 1
ATOM 1608 C C . LEU A 1 204 ? -11.268 11.763 -0.045 1.00 97.50 204 LEU A C 1
ATOM 1610 O O . LEU A 1 204 ? -10.926 12.940 0.015 1.00 97.50 204 LEU A O 1
ATOM 1614 N N . GLU A 1 205 ? -12.479 11.396 -0.481 1.00 97.44 205 GLU A N 1
ATOM 1615 C CA . GLU A 1 205 ? -13.475 12.390 -0.918 1.00 97.44 205 GLU A CA 1
ATOM 1616 C C . GLU A 1 205 ? -13.815 13.373 0.218 1.00 97.44 205 GLU A C 1
ATOM 1618 O O . GLU A 1 205 ? -13.707 14.581 -0.005 1.00 97.44 205 GLU A O 1
ATOM 1623 N N . PRO A 1 206 ? -14.098 12.928 1.464 1.00 96.31 206 PRO A N 1
ATOM 1624 C CA . PRO A 1 206 ? -14.333 13.857 2.568 1.00 96.31 206 PRO A CA 1
ATOM 1625 C C . PRO A 1 206 ? -13.082 14.635 2.983 1.00 96.31 206 PRO A C 1
ATOM 1627 O O . PRO A 1 206 ? -13.195 15.789 3.385 1.00 96.31 206 PRO A O 1
ATOM 1630 N N . LEU A 1 207 ? -11.898 14.016 2.895 1.00 96.06 207 LEU A N 1
ATOM 1631 C CA . LEU A 1 207 ? -10.642 14.631 3.329 1.00 96.06 207 LEU A CA 1
ATOM 1632 C C . LEU A 1 207 ? -10.229 15.802 2.424 1.00 96.06 207 LEU A C 1
ATOM 1634 O O . LEU A 1 207 ? -9.694 16.793 2.913 1.00 96.06 207 LEU A O 1
ATOM 1638 N N . TYR A 1 208 ? -10.520 15.702 1.124 1.00 96.44 208 TYR A N 1
ATOM 1639 C CA . TYR A 1 208 ? -10.177 16.710 0.116 1.00 96.44 208 TYR A CA 1
ATOM 1640 C C . TYR A 1 208 ? -11.368 17.551 -0.369 1.00 96.44 208 TYR A C 1
ATOM 1642 O O . TYR A 1 208 ? -11.169 18.486 -1.144 1.00 96.44 208 TYR A O 1
ATOM 1650 N N . GLY A 1 209 ? -12.591 17.258 0.083 1.00 95.25 209 GLY A N 1
ATOM 1651 C CA . GLY A 1 209 ? -13.803 17.982 -0.316 1.00 95.25 209 GLY A CA 1
ATOM 1652 C C . GLY A 1 209 ? -14.164 17.806 -1.796 1.00 95.25 209 GLY A C 1
ATOM 1653 O O . GLY A 1 209 ? -14.505 18.793 -2.452 1.00 95.25 209 GLY A O 1
ATOM 1654 N N . LEU A 1 210 ? -14.039 16.577 -2.311 1.00 93.00 210 LEU A N 1
ATOM 1655 C CA . LEU A 1 210 ? -14.304 16.206 -3.711 1.00 93.00 210 LEU A CA 1
ATOM 1656 C C . LEU A 1 210 ? -15.772 15.844 -3.981 1.00 93.00 210 LEU A C 1
ATOM 1658 O O . LEU A 1 210 ? -16.458 15.369 -3.048 1.00 93.00 210 LEU A O 1
#

Secondary stru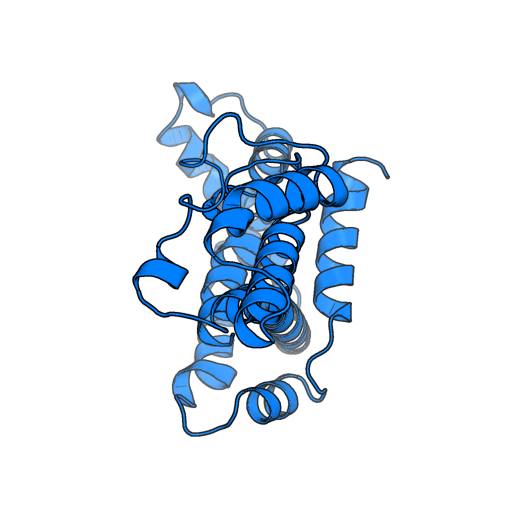cture (DSSP, 8-state):
-HHHHHHHIIIIIIITSHHHHHHHHHHHHHH-HHHHTT--HHHHHHHTT-----S-GGG--TTTHHHHHHHHHHHHHHHHHTSS-GGGHHHHHHHHHHHHHS---SSSTTTTTS-STTTTT-TT-THHHHHHHHHHHHHHHHHHHHH--HHHHHTTT--HHHHHHHHHHTGGGTTSS-HHHHHHHHHSS---SHHHHHHHHHHHHHHHT-

Nearest PDB structures (foldseek):
  5wvu-assembly1_A  TM=9.736E-01  e=1.027E-15  Thermus thermophilus HB8
  7a03-assembly1_A  TM=9.709E-01  e=1.155E-14  Chitinophagaceae bacterium
  5e3x-assembly1_A-2  TM=9.732E-01  e=3.216E-14  Fervidobacterium islandicum
  3hq2-assembly1_B  TM=9.613E-01  e=8.158E-14  Bacillus subtilis
  1ka2-assembly1_A  TM=9.486E-01  e=1.399E-10  Pyrococcus furiosus

Radius of gyration: 19.22 Å; Cα contacts (8 Å, |Δi|>4): 224; chains: 1; bounding box: 38×47×52 Å

Sequence (210 aa):
GIHESQSRMWENLVGRSSAFWQFFLPAAQEHFQTALGGASLDDVYFAVNDVQPSLIRVEADEATYNLHIIIRFELEQALIAGDLPVADLPGAWREKYEASLGVVSPTDADGALQDVHWSAALFGYFPTYSLGNLYASQFFEAAAEELGDLHAQFAQGEFQPLREWLARNIHRRGQCVPAAELVQQVTGKPLSHEPLMRHLRGKLEPLYGL

pLDDT: mean 97.74, std 1.2, range [92.06, 98.88]